Protein AF-0000000087520415 (afdb_homodimer)

Secondary structure (DSSP, 8-state):
----PPP---EEEEEES-HHHHHHIIIIIT-PPBSSPPPSSEEEEEEETTEEEEEEEGGGTHHHHSSB---SSBPSEEEEEE-SSHHHHHHHHHHHHHTTPEEEEEEEE-TTSSEEEEEE-TT--EEEEEE-TT-EE-TTS-EEE-/----PPP---EEEEEES-HHHHHHIIIIIT-PPBSSPPPSSEEEEEEETTEEEEEEEGGGTHHHHSSB---SSBPSEEEEEE-SSHHHHHHHHHHHHHTTPEEEEEEEE-TTSSEEEEEE-TT--EEEEEE-TT-EE-TTS-EEE-

InterPro domains:
  IPR004360 Glyoxalase/fosfomycin resistance/dioxygenase domain [PF00903] (9-129)
  IPR029068 Glyoxalase/Bleomycin resistance protein/Dihydroxybiphenyl dioxygenase [G3DSA:3.10.180.10] (7-146)
  IPR029068 Glyoxalase/Bleomycin resistance protein/Dihydroxybiphenyl dioxygenase [SSF54593] (9-138)
  IPR037523 Vicinal oxygen chelate (VOC), core domain [PS51819] (8-132)

Foldseek 3Di:
DPPPDDDDAQEDEDADQALVLQVCLVCVQQNWAWPDDDDRAKTWTDDDDSHIYMYGHNVCCCVPPNDDDDDPDDDPDEAEDEDAALVVQQVSVVSSVVSPWAFDAHWDADPQGWIKGWTAHPRGHIYMYTYDPQFDADPVRDTDTD/DPPPDDDDAQEDEDADQALVLQVCLVCVQQNWAWPDDDDRAKTWTDDDDSHIYMYGHNVCCCVPPNDDDDDPDDPPDEAEDEDAALVVQQVSVVSSVVSPWAFDAHWDADPQGWIKGWTAHPRGHIYMYTYDPFFDADPVRDTDTD

Radius of gyration: 17.73 Å; Cα contacts (8 Å, |Δi|>4): 721; chains: 2; bounding box: 43×49×43 Å

Sequence (292 aa):
MSKPAPPTISAITLGVRDVGVSLKFYTEGLGFELVQPAHEQIAFVRAGHGLMLALWDVAQMPSEYGQVGHSQLAPPVSLGHNVGSDREVEAHYRRALKAGASPVNAPAKQPWGGMSACVADPDGFRWDFVHNPTFVVEADGRISAVMSKPAPPTISAITLGVRDVGVSLKFYTEGLGFELVQPAHEQIAFVRAGHGLMLALWDVAQMPSEYGQVGHSQLAPPVSLGHNVGSDREVEAHYRRALKAGASPVNAPAKQPWGGMSACVADPDGFRWDFVHNPTFVVEADGRISAV

Nearest PDB structures (foldseek):
  3bqx-assembly1_A-2  TM=8.971E-01  e=6.056E-15  Fulvimarina pelagi HTCC2506
  4mym-assembly1_A-2  TM=8.305E-01  e=1.468E-11  Nocardioides sp. JS614
  1kll-assembly1_A-2  TM=8.342E-01  e=1.373E-10  Streptomyces lavendulae
  2a4x-assembly1_B  TM=8.226E-01  e=2.014E-10  Streptomyces caespitosus
  2rbb-assembly1_B  TM=8.223E-01  e=4.925E-10  Paraburkholderia phytofirmans PsJN

Organism: NCBI:txid162496

Structure (mmCIF, N/CA/C/O backbone):
data_AF-0000000087520415-model_v1
#
loop_
_entity.id
_entity.type
_entity.pdbx_description
1 polymer 'Glyoxalase-like domain protein'
#
loop_
_atom_site.group_PDB
_atom_site.id
_atom_site.type_symbol
_atom_site.label_atom_id
_atom_site.label_alt_id
_atom_site.label_comp_id
_atom_site.label_asym_id
_atom_site.label_entity_id
_atom_site.label_seq_id
_atom_site.pdbx_PDB_ins_code
_atom_site.Cartn_x
_atom_site.Cartn_y
_atom_site.Cartn_z
_atom_site.occupancy
_atom_site.B_iso_or_equiv
_atom_site.auth_seq_id
_atom_site.auth_comp_id
_atom_site.auth_asym_id
_atom_site.auth_atom_id
_atom_site.pdbx_PDB_model_num
ATOM 1 N N . MET A 1 1 ? 15.109 14.672 23.031 1 41.56 1 MET A N 1
ATOM 2 C CA . MET A 1 1 ? 13.664 14.5 22.906 1 41.56 1 MET A CA 1
ATOM 3 C C . MET A 1 1 ? 13.336 13.242 22.109 1 41.56 1 MET A C 1
ATOM 5 O O . MET A 1 1 ? 14.039 12.906 21.156 1 41.56 1 MET A O 1
ATOM 9 N N . SER A 1 2 ? 12.672 12.328 22.672 1 48.34 2 SER A N 1
ATOM 10 C CA . SER A 1 2 ? 12.453 11.016 22.078 1 48.34 2 SER A CA 1
ATOM 11 C C . SER A 1 2 ? 11.914 11.125 20.656 1 48.34 2 SER A C 1
ATOM 13 O O . SER A 1 2 ? 11.008 11.914 20.391 1 48.34 2 SER A O 1
ATOM 15 N N . LYS A 1 3 ? 12.742 10.836 19.688 1 59.47 3 LYS A N 1
ATOM 16 C CA . LYS A 1 3 ? 12.305 10.906 18.297 1 59.47 3 LYS A CA 1
ATOM 17 C C . LYS A 1 3 ? 10.898 10.32 18.141 1 59.47 3 LYS A C 1
ATOM 19 O O . LYS A 1 3 ? 10.625 9.219 18.609 1 59.47 3 LYS A O 1
ATOM 24 N N . PRO A 1 4 ? 9.984 11.211 17.703 1 71 4 PRO A N 1
ATOM 25 C CA . PRO A 1 4 ? 8.656 10.633 17.5 1 71 4 PRO A CA 1
ATOM 26 C C . PRO A 1 4 ? 8.703 9.297 16.75 1 71 4 PRO A C 1
ATOM 28 O O . PRO A 1 4 ? 9.625 9.055 15.977 1 71 4 PRO A O 1
ATOM 31 N N . ALA A 1 5 ? 7.863 8.344 17.172 1 77.5 5 ALA A N 1
ATOM 32 C CA . ALA A 1 5 ? 7.785 7.027 16.531 1 77.5 5 ALA A CA 1
ATOM 33 C C . ALA A 1 5 ? 7.547 7.164 15.031 1 77.5 5 ALA A C 1
ATOM 35 O O . ALA A 1 5 ? 6.848 8.078 14.586 1 77.5 5 ALA A O 1
ATOM 36 N N . PRO A 1 6 ? 8.227 6.336 14.258 1 83.12 6 PRO A N 1
ATOM 37 C CA . PRO A 1 6 ? 7.992 6.375 12.812 1 83.12 6 PRO A CA 1
ATOM 38 C C . PRO A 1 6 ? 6.535 6.102 12.438 1 83.12 6 PRO A C 1
ATOM 40 O O . PRO A 1 6 ? 5.836 5.383 13.156 1 83.12 6 PRO A O 1
ATOM 43 N N . PRO A 1 7 ? 6.102 6.746 11.352 1 90.81 7 PRO A N 1
ATOM 44 C CA . PRO A 1 7 ? 4.742 6.441 10.898 1 90.81 7 PRO A CA 1
ATOM 45 C C . PRO A 1 7 ? 4.586 4.992 10.438 1 90.81 7 PRO A C 1
ATOM 47 O O . PRO A 1 7 ? 5.574 4.348 10.078 1 90.81 7 PRO A O 1
ATOM 50 N N . THR A 1 8 ? 3.453 4.477 10.609 1 95.06 8 THR A N 1
ATOM 51 C CA . THR A 1 8 ? 3.078 3.193 10.023 1 95.06 8 THR A CA 1
ATOM 52 C C . THR A 1 8 ? 1.985 3.379 8.977 1 95.06 8 THR A C 1
ATOM 54 O O . THR A 1 8 ? 1.276 4.387 8.977 1 95.06 8 THR A O 1
ATOM 57 N N . ILE A 1 9 ? 1.922 2.465 8.102 1 97.75 9 ILE A N 1
ATOM 58 C CA . ILE A 1 9 ? 0.827 2.453 7.137 1 97.75 9 ILE A CA 1
ATOM 59 C C . ILE A 1 9 ? -0.324 1.605 7.672 1 97.75 9 ILE A C 1
ATOM 61 O O . ILE A 1 9 ? -0.146 0.421 7.965 1 97.75 9 ILE A O 1
ATOM 65 N N . SER A 1 10 ? -1.42 2.215 7.824 1 97.81 10 SER A N 1
ATOM 66 C CA . SER A 1 10 ? -2.58 1.513 8.367 1 97.81 10 SER A CA 1
ATOM 67 C C . SER A 1 10 ? -3.645 1.298 7.297 1 97.81 10 SER A C 1
ATOM 69 O O . SER A 1 10 ? -4.598 0.545 7.504 1 97.81 10 SER A O 1
ATOM 71 N N . ALA A 1 11 ? -3.488 1.972 6.156 1 97.81 11 ALA A N 1
ATOM 72 C CA . ALA A 1 11 ? -4.441 1.822 5.059 1 97.81 11 ALA A CA 1
ATOM 73 C C . ALA A 1 11 ? -3.756 2.004 3.709 1 97.81 11 ALA A C 1
ATOM 75 O O . ALA A 1 11 ? -2.879 2.857 3.561 1 97.81 11 ALA A O 1
ATOM 76 N N . ILE A 1 12 ? -4.137 1.205 2.787 1 98.5 12 ILE A N 1
ATOM 77 C CA . ILE A 1 12 ? -3.846 1.389 1.369 1 98.5 12 ILE A CA 1
ATOM 78 C C . ILE A 1 12 ? -5.148 1.59 0.596 1 98.5 12 ILE A C 1
ATOM 80 O O . ILE A 1 12 ? -6.066 0.772 0.691 1 98.5 12 ILE A O 1
ATOM 84 N N . THR A 1 13 ? -5.219 2.645 -0.082 1 98.38 13 THR A N 1
ATOM 85 C CA . THR A 1 13 ? -6.406 2.896 -0.892 1 98.38 13 THR A CA 1
ATOM 86 C C . THR A 1 13 ? -6.086 2.748 -2.377 1 98.38 13 THR A C 1
ATOM 88 O O . THR A 1 13 ? -5.152 3.373 -2.883 1 98.38 13 THR A O 1
ATOM 91 N N . LEU A 1 14 ? -6.816 1.948 -3.025 1 98.5 14 LEU A N 1
ATOM 92 C CA . LEU A 1 14 ? -6.77 1.79 -4.477 1 98.5 14 LEU A CA 1
ATOM 93 C C . LEU A 1 14 ? -7.98 2.443 -5.133 1 98.5 14 LEU A C 1
ATOM 95 O O . LEU A 1 14 ? -9.125 2.162 -4.762 1 98.5 14 LEU A O 1
ATOM 99 N N . GLY A 1 15 ? -7.684 3.326 -6.031 1 98.31 15 GLY A N 1
ATOM 100 C CA . GLY A 1 15 ? -8.766 3.812 -6.871 1 98.31 15 GLY A CA 1
ATOM 101 C C . GLY A 1 15 ? -9.211 2.807 -7.914 1 98.31 15 GLY A C 1
ATOM 102 O O . GLY A 1 15 ? -8.469 2.504 -8.852 1 98.31 15 GLY A O 1
ATOM 103 N N . VAL A 1 16 ? -10.406 2.354 -7.797 1 98.31 16 VAL A N 1
ATOM 104 C CA . VAL A 1 16 ? -10.891 1.309 -8.695 1 98.31 16 VAL A CA 1
ATOM 105 C C . VAL A 1 16 ? -12.047 1.846 -9.539 1 98.31 16 VAL A C 1
ATOM 107 O O . VAL A 1 16 ? -12.789 2.723 -9.094 1 98.31 16 VAL A O 1
ATOM 110 N N . ARG A 1 17 ? -12.203 1.332 -10.727 1 97.75 17 ARG A N 1
ATOM 111 C CA . ARG A 1 17 ? -13.211 1.828 -11.664 1 97.75 17 ARG A CA 1
ATOM 112 C C . ARG A 1 17 ? -14.602 1.326 -11.297 1 97.75 17 ARG A C 1
ATOM 114 O O . ARG A 1 17 ? -15.602 1.992 -11.57 1 97.75 17 ARG A O 1
ATOM 121 N N . ASP A 1 18 ? -14.719 0.1 -10.789 1 97.75 18 ASP A N 1
ATOM 122 C CA . ASP A 1 18 ? -15.953 -0.526 -10.328 1 97.75 18 ASP A CA 1
ATOM 123 C C . ASP A 1 18 ? -15.75 -1.247 -9 1 97.75 18 ASP A C 1
ATOM 125 O O . ASP A 1 18 ? -15.141 -2.32 -8.953 1 97.75 18 ASP A O 1
ATOM 129 N N . VAL A 1 19 ? -16.344 -0.699 -7.922 1 97.88 19 VAL A N 1
ATOM 130 C CA . VAL A 1 19 ? -16.125 -1.203 -6.57 1 97.88 19 VAL A CA 1
ATOM 131 C C . VAL A 1 19 ? -16.656 -2.625 -6.453 1 97.88 19 VAL A C 1
ATOM 133 O O . VAL A 1 19 ? -16.047 -3.48 -5.812 1 97.88 19 VAL A O 1
ATOM 136 N N . GLY A 1 20 ? -17.781 -2.863 -7.051 1 97 20 GLY A N 1
ATOM 137 C CA . GLY A 1 20 ? -18.359 -4.195 -7.012 1 97 20 GLY A CA 1
ATOM 138 C C . GLY A 1 20 ? -17.469 -5.254 -7.633 1 97 20 GLY A C 1
ATOM 139 O O . GLY A 1 20 ? -17.297 -6.336 -7.066 1 97 20 GLY A O 1
ATOM 140 N N . VAL A 1 21 ? -16.891 -4.988 -8.805 1 97.38 21 VAL A N 1
ATOM 141 C CA . VAL A 1 21 ? -15.992 -5.902 -9.5 1 97.38 21 VAL A CA 1
ATOM 142 C C . VAL A 1 21 ? -14.758 -6.172 -8.648 1 97.38 21 VAL A C 1
ATOM 144 O O . VAL A 1 21 ? -14.352 -7.324 -8.469 1 97.38 21 VAL A O 1
ATOM 147 N N . SER A 1 22 ? -14.195 -5.105 -8.117 1 97.75 22 SER A N 1
ATOM 148 C CA . SER A 1 22 ? -13.016 -5.25 -7.277 1 97.75 22 SER A CA 1
ATOM 149 C C . SER A 1 22 ? -13.328 -6.027 -6.004 1 97.75 22 SER A C 1
ATOM 151 O O . SER A 1 22 ? -12.547 -6.891 -5.594 1 97.75 22 SER A O 1
ATOM 153 N N . LEU A 1 23 ? -14.414 -5.672 -5.426 1 96.62 23 LEU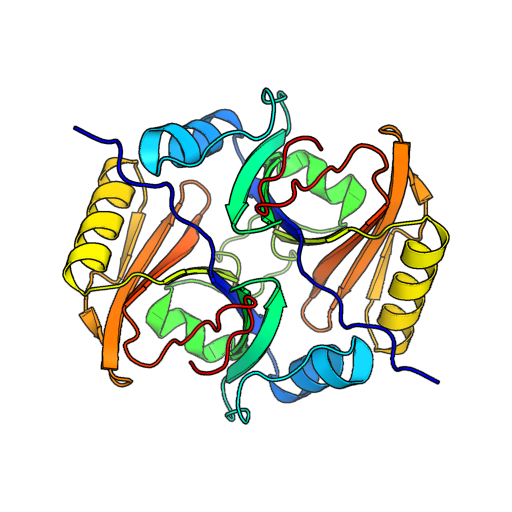 A N 1
ATOM 154 C CA . LEU A 1 23 ? -14.812 -6.348 -4.195 1 96.62 23 LEU A CA 1
ATOM 155 C C . LEU A 1 23 ? -14.93 -7.852 -4.418 1 96.62 23 LEU A C 1
ATOM 157 O O . LEU A 1 23 ? -14.438 -8.648 -3.611 1 96.62 23 LEU A O 1
ATOM 161 N N . LYS A 1 24 ? -15.57 -8.258 -5.445 1 96.62 24 LYS A N 1
ATOM 162 C CA . LYS A 1 24 ? -15.719 -9.672 -5.777 1 96.62 24 LYS A CA 1
ATOM 163 C C . LYS A 1 24 ? -14.359 -10.336 -5.977 1 96.62 24 LYS A C 1
ATOM 165 O O . LYS A 1 24 ? -14.117 -11.438 -5.48 1 96.62 24 LYS A O 1
ATOM 170 N N . PHE A 1 25 ? -13.469 -9.68 -6.676 1 97.75 25 PHE A N 1
ATOM 171 C CA . PHE A 1 25 ? -12.125 -10.188 -6.918 1 97.75 25 PHE A CA 1
ATOM 172 C C . PHE A 1 25 ? -11.391 -10.43 -5.605 1 97.75 25 PHE A C 1
ATOM 174 O O . PHE A 1 25 ? -10.836 -11.508 -5.391 1 97.75 25 PHE A O 1
ATOM 181 N N . TYR A 1 26 ? -11.391 -9.445 -4.727 1 97.12 26 TYR A N 1
ATOM 182 C CA . TYR A 1 26 ? -10.594 -9.492 -3.506 1 97.12 26 TYR A CA 1
ATOM 183 C C . TYR A 1 26 ? -11.227 -10.414 -2.475 1 97.12 26 TYR A C 1
ATOM 185 O O . TYR A 1 26 ? -10.531 -11.141 -1.765 1 97.12 26 TYR A O 1
ATOM 193 N N . THR A 1 27 ? -12.562 -10.469 -2.381 1 95.12 27 THR A N 1
ATOM 194 C CA . THR A 1 27 ? -13.203 -11.25 -1.328 1 95.12 27 THR A CA 1
ATOM 195 C C . THR A 1 27 ? -13.469 -12.68 -1.801 1 95.12 27 THR A C 1
ATOM 197 O O . THR A 1 27 ? -12.906 -13.633 -1.262 1 95.12 27 THR A O 1
ATOM 200 N N . GLU A 1 28 ? -14.195 -12.844 -2.871 1 93.75 28 GLU A N 1
ATOM 201 C CA . GLU A 1 28 ? -14.5 -14.18 -3.381 1 93.75 28 GLU A CA 1
ATOM 202 C C . GLU A 1 28 ? -13.289 -14.797 -4.07 1 93.75 28 GLU A C 1
ATOM 204 O O . GLU A 1 28 ? -13.023 -15.992 -3.916 1 93.75 28 GLU A O 1
ATOM 209 N N . GLY A 1 29 ? -12.555 -14.023 -4.789 1 93.88 29 GLY A N 1
ATOM 210 C CA . GLY A 1 29 ? -11.422 -14.516 -5.562 1 93.88 29 GLY A CA 1
ATOM 211 C C . GLY A 1 29 ? -10.211 -14.828 -4.707 1 93.88 29 GLY A C 1
ATOM 212 O O . GLY A 1 29 ? -9.695 -15.945 -4.734 1 93.88 29 GLY A O 1
ATOM 213 N N . LEU A 1 30 ? -9.805 -13.82 -3.932 1 94 30 LEU A N 1
ATOM 214 C CA . LEU A 1 30 ? -8.547 -13.961 -3.211 1 94 30 LEU A CA 1
ATOM 215 C C . LEU A 1 30 ? -8.797 -14.305 -1.745 1 94 30 LEU A C 1
ATOM 217 O O . LEU A 1 30 ? -7.875 -14.727 -1.039 1 94 30 LEU A O 1
ATOM 221 N N . GLY A 1 31 ? -9.969 -14.086 -1.23 1 93.19 31 GLY A N 1
ATOM 222 C CA . GLY A 1 31 ? -10.328 -14.555 0.098 1 93.19 31 GLY A CA 1
ATOM 223 C C . GLY A 1 31 ? -10.156 -13.492 1.172 1 93.19 31 GLY A C 1
ATOM 224 O O . GLY A 1 31 ? -10.148 -13.812 2.363 1 93.19 31 GLY A O 1
ATOM 225 N N . PHE A 1 32 ? -10 -12.25 0.775 1 94.12 32 PHE A N 1
ATOM 226 C CA . PHE A 1 32 ? -9.93 -11.172 1.761 1 94.12 32 PHE A CA 1
ATOM 227 C C . PHE A 1 32 ? -11.25 -11.039 2.51 1 94.12 32 PHE A C 1
ATOM 229 O O . PHE A 1 32 ? -12.312 -11.359 1.972 1 94.12 32 PHE A O 1
ATOM 236 N N . GLU A 1 33 ? -11.141 -10.57 3.736 1 93.12 33 GLU A N 1
ATOM 237 C CA . GLU A 1 33 ? -12.328 -10.391 4.574 1 93.12 33 GLU A CA 1
ATOM 238 C C . GLU A 1 33 ? -12.727 -8.922 4.648 1 93.12 33 GLU A C 1
ATOM 240 O O . GLU A 1 33 ? -11.875 -8.047 4.816 1 93.12 33 GLU A O 1
ATOM 245 N N . LEU A 1 34 ? -13.984 -8.695 4.602 1 93.5 34 LEU A N 1
ATOM 246 C CA . LEU A 1 34 ? -14.5 -7.336 4.746 1 93.5 34 LEU A CA 1
ATOM 247 C C . LEU A 1 34 ? -14.352 -6.852 6.184 1 93.5 34 LEU A C 1
ATOM 249 O O . LEU A 1 34 ? -14.57 -7.617 7.129 1 93.5 34 LEU A O 1
ATOM 253 N N . VAL A 1 35 ? -14.055 -5.586 6.312 1 91.69 35 VAL A N 1
ATOM 254 C CA . VAL A 1 35 ? -14.023 -4.965 7.633 1 91.69 35 VAL A CA 1
ATOM 255 C C . VAL A 1 35 ? -15.445 -4.621 8.078 1 91.69 35 VAL A C 1
ATOM 257 O O . VAL A 1 35 ? -15.805 -4.824 9.234 1 91.69 35 VAL A O 1
ATOM 260 N N . GLN A 1 36 ? -16.219 -4.043 7.277 1 87.38 36 GLN A N 1
ATOM 261 C CA . GLN A 1 36 ? -17.625 -3.643 7.438 1 87.38 36 GLN A CA 1
ATOM 262 C C . GLN A 1 36 ? -18.391 -3.771 6.125 1 87.38 36 GLN A C 1
ATOM 264 O O . GLN A 1 36 ? -17.781 -3.967 5.066 1 87.38 36 GLN A O 1
ATOM 269 N N . PRO A 1 37 ? -19.688 -3.717 6.32 1 83.94 37 PRO A N 1
ATOM 270 C CA . PRO A 1 37 ? -20.453 -3.775 5.066 1 83.94 37 PRO A CA 1
ATOM 271 C C . PRO A 1 37 ? -20.047 -2.68 4.082 1 83.94 37 PRO A C 1
ATOM 273 O O . PRO A 1 37 ? -19.812 -1.539 4.484 1 83.94 37 PRO A O 1
ATOM 276 N N . ALA A 1 38 ? -19.969 -3.186 2.844 1 81.44 38 ALA A N 1
ATOM 277 C CA . ALA A 1 38 ? -19.5 -2.27 1.807 1 81.44 38 ALA A CA 1
ATOM 278 C C . ALA A 1 38 ? -20.547 -1.213 1.494 1 81.44 38 ALA A C 1
ATOM 280 O O . ALA A 1 38 ? -21.75 -1.499 1.52 1 81.44 38 ALA A O 1
ATOM 281 N N . HIS A 1 39 ? -19.938 -0.061 1.259 1 84.75 39 HIS A N 1
ATOM 282 C CA . HIS A 1 39 ? -20.734 1.005 0.67 1 84.75 39 HIS A CA 1
ATOM 283 C C . HIS A 1 39 ? -20.641 0.996 -0.851 1 84.75 39 HIS A C 1
ATOM 285 O O . HIS A 1 39 ? -19.828 0.251 -1.419 1 84.75 39 HIS A O 1
ATOM 291 N N . GLU A 1 40 ? -21.484 1.768 -1.462 1 87.69 40 GLU A N 1
ATOM 292 C CA . GLU A 1 40 ? -21.5 1.803 -2.922 1 87.69 40 GLU A CA 1
ATOM 293 C C . GLU A 1 40 ? -20.203 2.352 -3.482 1 87.69 40 GLU A C 1
ATOM 295 O O . GLU A 1 40 ? -19.719 1.893 -4.523 1 87.69 40 GLU A O 1
ATOM 300 N N . GLN A 1 41 ? -19.594 3.236 -2.816 1 94.31 41 GLN A N 1
ATOM 301 C CA . GLN A 1 41 ? -18.469 3.949 -3.404 1 94.31 41 GLN A CA 1
ATOM 302 C C . GLN A 1 41 ? -17.141 3.488 -2.795 1 94.31 41 GLN A C 1
ATOM 304 O O . GLN A 1 41 ? -16.062 3.857 -3.275 1 94.31 41 GLN A O 1
ATOM 309 N N . ILE A 1 42 ? -17.219 2.686 -1.739 1 95.25 42 ILE A N 1
ATOM 310 C CA . ILE A 1 42 ? -15.969 2.283 -1.104 1 95.25 42 ILE A CA 1
ATOM 311 C C . ILE A 1 42 ? -16.188 1.008 -0.294 1 95.25 42 ILE A C 1
ATOM 313 O O . ILE A 1 42 ? -17.25 0.816 0.299 1 95.25 42 ILE A O 1
ATOM 317 N N . ALA A 1 43 ? -15.211 0.142 -0.286 1 96.44 43 ALA A N 1
ATOM 318 C CA . ALA A 1 43 ? -15.172 -1.074 0.522 1 96.44 43 ALA A CA 1
ATOM 319 C C . ALA A 1 43 ? -13.812 -1.251 1.184 1 96.44 43 ALA A C 1
ATOM 321 O O . ALA A 1 43 ? -12.781 -0.905 0.599 1 96.44 43 ALA A O 1
ATOM 322 N N . PHE A 1 44 ? -13.836 -1.767 2.373 1 96.12 44 PHE A N 1
ATOM 323 C CA . PHE A 1 44 ? -12.617 -2.02 3.133 1 96.12 44 PHE A CA 1
ATOM 324 C C . PHE A 1 44 ? -12.445 -3.51 3.402 1 96.12 44 PHE A C 1
ATOM 326 O O . PHE A 1 44 ? -13.367 -4.164 3.896 1 96.12 44 PHE A O 1
ATOM 333 N N . VAL A 1 45 ? -11.242 -3.965 3.113 1 96 45 VAL A N 1
ATOM 334 C CA . VAL A 1 4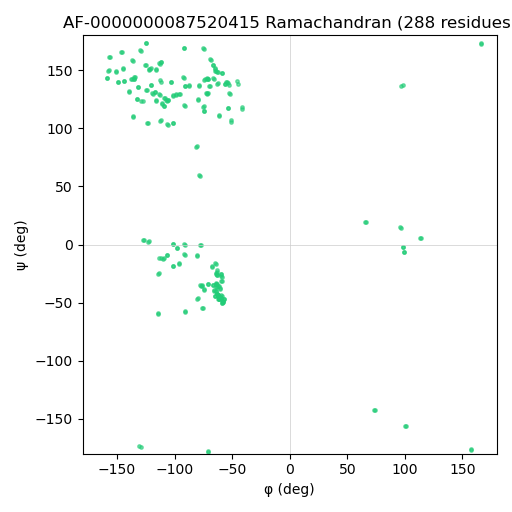5 ? -10.922 -5.348 3.457 1 96 45 VAL A CA 1
ATOM 335 C C . VAL A 1 45 ? -9.703 -5.387 4.375 1 96 45 VAL A C 1
ATOM 337 O O . VAL A 1 45 ? -8.852 -4.496 4.324 1 96 45 VAL A O 1
ATOM 340 N N . ARG A 1 46 ? -9.594 -6.363 5.234 1 95.44 46 ARG A N 1
ATOM 341 C CA . ARG A 1 46 ? -8.422 -6.582 6.082 1 95.44 46 ARG A CA 1
ATOM 342 C C . ARG A 1 46 ? -7.238 -7.082 5.266 1 95.44 46 ARG A C 1
ATOM 344 O O . ARG A 1 46 ? -7.375 -8.008 4.465 1 95.44 46 ARG A O 1
ATOM 351 N N . ALA A 1 47 ? -6.121 -6.422 5.445 1 96.38 47 ALA A N 1
ATOM 352 C CA . ALA A 1 47 ? -4.996 -6.727 4.562 1 96.38 47 ALA A CA 1
ATOM 353 C C . ALA A 1 47 ? -3.748 -7.074 5.367 1 96.38 47 ALA A C 1
ATOM 355 O O . ALA A 1 47 ? -2.66 -7.223 4.805 1 96.38 47 ALA A O 1
ATOM 356 N N . GLY A 1 48 ? -3.777 -7.145 6.645 1 94.56 48 GLY A N 1
ATOM 357 C CA . GLY A 1 48 ? -2.686 -7.457 7.555 1 94.56 48 GLY A CA 1
ATOM 358 C C . GLY A 1 48 ? -2.918 -6.945 8.961 1 94.56 48 GLY A C 1
ATOM 359 O O . GLY A 1 48 ? -4.004 -6.453 9.281 1 94.56 48 GLY A O 1
ATOM 360 N N . HIS A 1 49 ? -1.899 -7.125 9.852 1 94.19 49 HIS A N 1
ATOM 361 C CA . HIS A 1 49 ? -1.993 -6.629 11.219 1 94.19 49 HIS A CA 1
ATOM 362 C C . HIS A 1 49 ? -2.145 -5.109 11.242 1 94.19 49 HIS A C 1
ATOM 364 O O . HIS A 1 49 ? -1.205 -4.383 10.914 1 94.19 49 HIS A O 1
ATOM 370 N N . GLY A 1 50 ? -3.338 -4.594 11.648 1 95.06 50 GLY A N 1
ATOM 371 C CA . GLY A 1 50 ? -3.594 -3.162 11.703 1 95.06 50 GLY A CA 1
ATOM 372 C C . GLY A 1 50 ? -3.586 -2.502 10.336 1 95.06 50 GLY A C 1
ATOM 373 O O . GLY A 1 50 ? -3.334 -1.3 10.227 1 95.06 50 GLY A O 1
ATOM 374 N N . LEU A 1 51 ? -3.754 -3.256 9.305 1 96.94 51 LEU A N 1
ATOM 375 C CA . LEU A 1 51 ? -3.684 -2.768 7.93 1 96.94 51 LEU A CA 1
ATOM 376 C C . LEU A 1 51 ? -4.957 -3.109 7.164 1 96.94 51 LEU A C 1
ATOM 378 O O . LEU A 1 51 ? -5.414 -4.254 7.191 1 96.94 51 LEU A O 1
ATOM 382 N N . MET A 1 52 ? -5.484 -2.098 6.457 1 96.75 52 MET A N 1
ATOM 383 C CA . MET A 1 52 ? -6.637 -2.344 5.594 1 96.75 52 MET A CA 1
ATOM 384 C C . MET A 1 52 ? -6.355 -1.882 4.168 1 96.75 52 MET A C 1
ATOM 386 O O . MET A 1 52 ? -5.48 -1.044 3.943 1 96.75 52 MET A O 1
ATOM 390 N N . LEU A 1 53 ? -7.035 -2.498 3.287 1 97.62 53 LEU A N 1
ATOM 391 C CA . LEU A 1 53 ? -7.094 -2.115 1.881 1 97.62 53 LEU A CA 1
ATOM 392 C C . LEU A 1 53 ? -8.461 -1.534 1.533 1 97.62 53 LEU A C 1
ATOM 394 O O . LEU A 1 53 ? -9.492 -2.184 1.742 1 97.62 53 LEU A O 1
ATOM 398 N N . ALA A 1 54 ? -8.438 -0.359 1.126 1 97.62 54 ALA A N 1
ATOM 399 C CA . ALA A 1 54 ? -9.664 0.298 0.689 1 97.62 54 ALA A CA 1
ATOM 400 C C . ALA A 1 54 ? -9.797 0.266 -0.831 1 97.62 54 ALA A C 1
ATOM 402 O O . ALA A 1 54 ? -8.836 0.559 -1.548 1 97.62 54 ALA A O 1
ATOM 403 N N . LEU A 1 55 ? -10.883 -0.157 -1.284 1 98.12 55 LEU A N 1
ATOM 404 C CA . LEU A 1 55 ? -11.281 -0.101 -2.686 1 98.12 55 LEU A CA 1
ATOM 405 C C . LEU A 1 55 ? -12.258 1.045 -2.926 1 98.12 55 LEU A C 1
ATOM 407 O O . LEU A 1 55 ? -13.438 0.949 -2.566 1 98.12 55 LEU A O 1
ATOM 411 N N . TRP A 1 56 ? -11.789 2.096 -3.52 1 97.94 56 TRP A N 1
ATOM 412 C CA . TRP A 1 56 ? -12.547 3.34 -3.598 1 97.94 56 TRP A CA 1
ATOM 413 C C . TRP A 1 56 ? -12.797 3.736 -5.047 1 97.94 56 TRP A C 1
ATOM 415 O O . TRP A 1 56 ? -11.883 3.707 -5.875 1 97.94 56 TRP A O 1
ATOM 425 N N . ASP A 1 57 ? -14.023 4.168 -5.301 1 98.06 57 ASP A N 1
ATOM 426 C CA . ASP A 1 57 ? -14.367 4.652 -6.633 1 98.06 57 ASP A CA 1
ATOM 427 C C . ASP A 1 57 ? -13.398 5.746 -7.082 1 98.06 57 ASP A C 1
ATOM 429 O O . ASP A 1 57 ? -13.375 6.836 -6.508 1 98.06 57 ASP A O 1
ATOM 433 N N . VAL A 1 58 ? -12.695 5.449 -8.148 1 97.94 58 VAL A N 1
ATOM 434 C CA . VAL A 1 58 ? -11.625 6.332 -8.609 1 97.94 58 VAL A CA 1
ATOM 435 C C . VAL A 1 58 ? -12.211 7.68 -9.023 1 97.94 58 VAL A C 1
ATOM 437 O O . VAL A 1 58 ? -11.531 8.711 -8.938 1 97.94 58 VAL A O 1
ATOM 440 N N . ALA A 1 59 ? -13.453 7.746 -9.398 1 97.12 59 ALA A N 1
ATOM 441 C CA . ALA A 1 59 ? -14.094 8.984 -9.82 1 97.12 59 ALA A CA 1
ATOM 442 C C . ALA A 1 59 ? -14.234 9.961 -8.648 1 97.12 59 ALA A C 1
ATOM 444 O O . ALA A 1 59 ? -14.391 11.164 -8.852 1 97.12 59 ALA A O 1
ATOM 445 N N . GLN A 1 60 ? -14.148 9.469 -7.418 1 96.25 60 GLN A N 1
ATOM 446 C CA . GLN A 1 60 ? -14.336 10.297 -6.227 1 96.25 60 GLN A CA 1
ATOM 447 C C . GLN A 1 60 ? -13 10.766 -5.664 1 96.25 60 GLN A C 1
ATOM 449 O O . GLN A 1 60 ? -12.945 11.703 -4.871 1 96.25 60 GLN A O 1
ATOM 454 N N . MET A 1 61 ? -11.93 10.203 -6.02 1 95.94 61 MET A N 1
ATOM 455 C CA . MET A 1 61 ? -10.625 10.359 -5.379 1 95.94 61 MET A CA 1
ATOM 456 C C . MET A 1 61 ? -10.094 11.781 -5.551 1 95.94 61 MET A C 1
ATOM 458 O O . MET A 1 61 ? -9.492 12.336 -4.633 1 95.94 61 MET A O 1
ATOM 462 N N . PRO A 1 62 ? -10.391 12.406 -6.723 1 94.38 62 PRO A N 1
ATOM 463 C CA . PRO A 1 62 ? -9.805 13.734 -6.91 1 94.38 62 PRO A CA 1
ATOM 464 C C . PRO A 1 62 ? -10.297 14.75 -5.883 1 94.38 62 PRO A C 1
ATOM 466 O O . PRO A 1 62 ? -9.602 15.727 -5.598 1 94.38 62 PRO A O 1
ATOM 469 N N . SER A 1 63 ? -11.414 14.531 -5.285 1 91.62 63 SER A N 1
ATOM 470 C CA . SER A 1 63 ? -11.922 15.43 -4.254 1 91.62 63 SER A CA 1
ATOM 471 C C . SER A 1 63 ? -10.992 15.461 -3.043 1 91.62 63 SER A C 1
ATOM 473 O O . SER A 1 63 ? -10.898 16.484 -2.354 1 91.62 63 SER A O 1
ATOM 475 N N . GLU A 1 64 ? -10.25 14.398 -2.836 1 92.75 64 GLU A N 1
ATOM 476 C CA . GLU A 1 64 ? -9.414 14.281 -1.644 1 92.75 64 GLU A CA 1
ATOM 477 C C . GLU A 1 64 ? -7.934 14.273 -2.006 1 92.75 64 GLU A C 1
ATOM 479 O O . GLU A 1 64 ? -7.09 14.672 -1.2 1 92.75 64 GLU A O 1
ATOM 484 N N . TYR A 1 65 ? -7.641 13.859 -3.223 1 95.81 65 TYR A N 1
ATOM 485 C CA . TYR A 1 65 ? -6.242 13.547 -3.504 1 95.81 65 TYR A CA 1
ATOM 486 C C . TYR A 1 65 ? -5.719 14.375 -4.668 1 95.81 65 TYR A C 1
ATOM 488 O O . TYR A 1 65 ? -4.551 14.266 -5.043 1 95.81 65 TYR A O 1
ATOM 496 N N . GLY A 1 66 ? -6.547 15.266 -5.191 1 94.56 66 GLY A N 1
ATOM 497 C CA . GLY A 1 66 ? -6.145 16.031 -6.363 1 94.56 66 GLY A CA 1
ATOM 498 C C . GLY A 1 66 ? -6.145 15.211 -7.641 1 94.56 66 GLY A C 1
ATOM 499 O O . GLY A 1 66 ? -7.027 14.367 -7.844 1 94.56 66 GLY A O 1
ATOM 500 N N . GLN A 1 67 ? -5.172 15.461 -8.523 1 93.06 67 GLN A N 1
ATOM 501 C CA . GLN A 1 67 ? -5.16 14.867 -9.859 1 93.0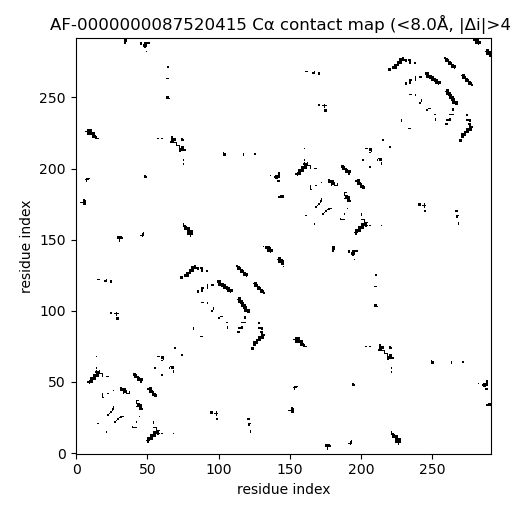6 67 GLN A CA 1
ATOM 502 C C . GLN A 1 67 ? -4.613 13.445 -9.82 1 93.06 67 GLN A C 1
ATOM 504 O O . GLN A 1 67 ? -3.418 13.227 -10.031 1 93.06 67 GLN A O 1
ATOM 509 N N . VAL A 1 68 ? -5.457 12.539 -9.516 1 96.12 68 VAL A N 1
ATOM 510 C CA . VAL A 1 68 ? -5.152 11.109 -9.5 1 96.12 68 VAL A CA 1
ATOM 511 C C . VAL A 1 68 ? -6.07 10.383 -10.477 1 96.12 68 VAL A C 1
ATOM 513 O O . VAL A 1 68 ? -7.164 10.859 -10.789 1 96.12 68 VAL A O 1
ATOM 516 N N . GLY A 1 69 ? -5.527 9.281 -10.977 1 95.75 69 GLY A N 1
ATOM 517 C CA . GLY A 1 69 ? -6.383 8.492 -11.852 1 95.75 69 GLY A CA 1
ATOM 518 C C . GLY A 1 69 ? -5.621 7.453 -12.648 1 95.75 69 GLY A C 1
ATOM 519 O O . GLY A 1 69 ? -4.391 7.387 -12.578 1 95.75 69 GLY A O 1
ATOM 520 N N . HIS A 1 70 ? -6.391 6.641 -13.32 1 94.94 70 HIS A N 1
ATOM 521 C CA . HIS A 1 70 ? -5.812 5.648 -14.219 1 94.94 70 HIS A CA 1
ATOM 522 C C . HIS A 1 70 ? -5.281 6.305 -15.492 1 94.94 70 HIS A C 1
ATOM 524 O O . HIS A 1 70 ? -5.852 7.281 -15.977 1 94.94 70 HIS A O 1
ATOM 530 N N . SER A 1 71 ? -4.195 5.77 -15.922 1 92.56 71 SER A N 1
ATOM 531 C CA . SER A 1 71 ? -3.545 6.242 -17.141 1 92.56 71 SER A CA 1
ATOM 532 C C . SER A 1 71 ? -3.197 5.082 -18.062 1 92.56 71 SER A C 1
ATOM 534 O O . SER A 1 71 ? -3.641 3.953 -17.844 1 92.56 71 SER A O 1
ATOM 536 N N . GLN A 1 72 ? -2.465 5.422 -19.156 1 90.62 72 GLN A N 1
ATOM 537 C CA . GLN A 1 72 ? -2.064 4.391 -20.094 1 90.62 72 GLN A CA 1
ATOM 538 C C . GLN A 1 72 ? -1.145 3.363 -19.438 1 90.62 72 GLN A C 1
ATOM 540 O O . GLN A 1 72 ? -1.244 2.166 -19.719 1 90.62 72 GLN A O 1
ATOM 545 N N . LEU A 1 73 ? -0.352 3.838 -18.609 1 92.81 73 LEU A N 1
ATOM 546 C CA . LEU A 1 73 ? 0.528 2.959 -17.844 1 92.81 73 LEU A CA 1
ATOM 547 C C . LEU A 1 73 ? -0.11 2.57 -16.516 1 92.81 73 LEU A C 1
ATOM 549 O O . LEU A 1 73 ? -0.812 3.377 -15.898 1 92.81 73 LEU A O 1
ATOM 553 N N . ALA A 1 74 ? 0.141 1.346 -16.125 1 94.56 74 ALA A N 1
ATOM 554 C CA . ALA A 1 74 ? -0.257 0.966 -14.773 1 94.56 74 ALA A CA 1
ATOM 555 C C . ALA A 1 74 ? 0.514 1.768 -13.734 1 94.56 74 ALA A C 1
ATOM 557 O O . ALA A 1 74 ? 1.664 2.15 -13.961 1 94.56 74 ALA A O 1
ATOM 558 N N . PRO A 1 75 ? -0.13 1.997 -12.609 1 95.69 75 PRO A N 1
ATOM 559 C CA . PRO A 1 75 ? 0.578 2.695 -11.531 1 95.69 75 PRO A CA 1
ATOM 560 C C . PRO A 1 75 ? 1.879 2.002 -11.133 1 95.69 75 PRO A C 1
ATOM 562 O O . PRO A 1 75 ? 1.943 0.77 -11.109 1 95.69 75 PRO A O 1
ATOM 565 N N . PRO A 1 76 ? 2.885 2.777 -10.883 1 97.25 76 PRO A N 1
ATOM 566 C CA . PRO A 1 76 ? 4.156 2.178 -10.461 1 97.25 76 PRO A CA 1
ATOM 567 C C . PRO A 1 76 ? 4.152 1.754 -9 1 97.25 76 PRO A C 1
ATOM 569 O O . PRO A 1 76 ? 4.973 2.232 -8.211 1 97.25 76 PRO A O 1
ATOM 572 N N . VAL A 1 77 ? 3.252 0.894 -8.656 1 98.12 77 VAL A N 1
ATOM 573 C CA . VAL A 1 77 ? 3.045 0.345 -7.324 1 98.12 77 VAL A CA 1
ATOM 574 C C . VAL A 1 77 ? 2.787 -1.157 -7.414 1 98.12 77 VAL A C 1
ATOM 576 O O . VAL A 1 77 ? 2.143 -1.627 -8.352 1 98.12 77 VAL A O 1
ATOM 579 N N . SER A 1 78 ? 3.295 -1.87 -6.484 1 98.19 78 SER A N 1
ATOM 580 C CA . SER A 1 78 ? 2.949 -3.281 -6.352 1 98.19 78 SER A CA 1
ATOM 581 C C . SER A 1 78 ? 2.658 -3.648 -4.902 1 98.19 78 SER A C 1
ATOM 583 O O . SER A 1 78 ? 3.24 -3.072 -3.98 1 98.19 78 SER A O 1
ATOM 585 N N . LEU A 1 79 ? 1.723 -4.484 -4.73 1 98.31 79 LEU A N 1
ATOM 586 C CA . LEU A 1 79 ? 1.408 -5.086 -3.439 1 98.31 79 LEU A CA 1
ATOM 587 C C . LEU A 1 79 ? 1.973 -6.5 -3.344 1 98.31 79 LEU A C 1
ATOM 589 O O . LEU A 1 79 ? 1.74 -7.324 -4.227 1 98.31 79 LEU A O 1
ATOM 593 N N . GLY A 1 80 ? 2.688 -6.734 -2.287 1 97.88 80 GLY A N 1
ATOM 594 C CA . GLY A 1 80 ? 3.371 -8.008 -2.145 1 97.88 80 GLY A CA 1
ATOM 595 C C . GLY A 1 80 ? 2.809 -8.867 -1.023 1 97.88 80 GLY A C 1
ATOM 596 O O . GLY A 1 80 ? 2.449 -8.352 0.037 1 97.88 80 GLY A O 1
ATOM 597 N N . HIS A 1 81 ? 2.738 -10.109 -1.238 1 97.5 81 HIS A N 1
ATOM 598 C CA . HIS A 1 81 ? 2.377 -11.133 -0.265 1 97.5 81 HIS A CA 1
ATOM 599 C C . HIS A 1 81 ? 3.461 -12.203 -0.163 1 97.5 81 HIS A C 1
ATOM 601 O O . HIS A 1 81 ? 3.59 -13.047 -1.052 1 97.5 81 HIS A O 1
ATOM 607 N N . ASN A 1 82 ? 4.211 -12.148 0.882 1 97.06 82 ASN A N 1
ATOM 608 C CA . ASN A 1 82 ? 5.23 -13.164 1.118 1 97.06 82 ASN A CA 1
ATOM 609 C C . ASN A 1 82 ? 4.621 -14.445 1.686 1 97.06 82 ASN A C 1
ATOM 611 O O . ASN A 1 82 ? 3.758 -14.391 2.562 1 97.06 82 ASN A O 1
ATOM 615 N N . VAL A 1 83 ? 5.086 -15.523 1.157 1 96.44 83 VAL A N 1
ATOM 616 C CA . VAL A 1 83 ? 4.586 -16.828 1.571 1 96.44 83 VAL A CA 1
ATOM 617 C C . VAL A 1 83 ? 5.75 -17.703 2.033 1 96.44 83 VAL A C 1
ATOM 619 O O . VAL A 1 83 ? 6.91 -17.297 1.947 1 96.44 83 VAL A O 1
ATOM 622 N N . GLY A 1 84 ? 5.414 -18.906 2.586 1 95 84 GLY A N 1
ATOM 623 C CA . GLY A 1 84 ? 6.406 -19.719 3.254 1 95 84 GLY A CA 1
ATOM 624 C C . GLY A 1 84 ? 7.074 -20.719 2.328 1 95 84 GLY A C 1
ATOM 625 O O . GLY A 1 84 ? 8.031 -21.406 2.719 1 95 84 GLY A O 1
ATOM 626 N N . SER A 1 85 ? 6.586 -20.891 1.028 1 96.75 85 SER A N 1
ATOM 627 C CA . SER A 1 85 ? 7.145 -21.891 0.127 1 96.75 85 SER A CA 1
ATOM 628 C C . SER A 1 85 ? 6.879 -21.531 -1.331 1 96.75 85 SER A C 1
ATOM 630 O O . SER A 1 85 ? 5.984 -20.75 -1.629 1 96.75 85 SER A O 1
ATOM 632 N N . ASP A 1 86 ? 7.691 -22.172 -2.227 1 97.56 86 ASP A N 1
ATOM 633 C CA . ASP A 1 86 ? 7.496 -22.016 -3.664 1 97.56 86 ASP A CA 1
ATOM 634 C C . ASP A 1 86 ? 6.109 -22.5 -4.086 1 97.56 86 ASP A C 1
ATOM 636 O O . ASP A 1 86 ? 5.461 -21.875 -4.93 1 97.56 86 ASP A O 1
ATOM 640 N N . ARG A 1 87 ? 5.656 -23.578 -3.482 1 97.25 87 ARG A N 1
ATOM 641 C CA . ARG A 1 87 ? 4.348 -24.141 -3.803 1 97.25 87 ARG A CA 1
ATOM 642 C C . ARG A 1 87 ? 3.234 -23.141 -3.506 1 97.25 87 ARG A C 1
ATOM 644 O O . ARG A 1 87 ? 2.248 -23.062 -4.242 1 97.25 87 ARG A O 1
ATOM 651 N N . GLU A 1 88 ? 3.395 -22.391 -2.48 1 97.06 88 GLU A N 1
ATOM 652 C CA . GLU A 1 88 ? 2.381 -21.406 -2.121 1 97.06 88 GLU A CA 1
ATOM 653 C C . GLU A 1 88 ? 2.359 -20.25 -3.119 1 97.06 88 GLU A C 1
ATOM 655 O O . GLU A 1 88 ? 1.308 -19.656 -3.363 1 97.06 88 GLU A O 1
ATOM 660 N N . VAL A 1 89 ? 3.531 -19.875 -3.68 1 97.75 89 VAL A N 1
ATOM 661 C CA . VAL A 1 89 ? 3.564 -18.875 -4.738 1 97.75 89 VAL A CA 1
ATOM 662 C C . VAL A 1 89 ? 2.697 -19.328 -5.91 1 97.75 89 VAL A C 1
ATOM 664 O O . VAL A 1 89 ? 1.833 -18.578 -6.375 1 97.75 89 VAL A O 1
ATOM 667 N N . GLU A 1 90 ? 2.873 -20.516 -6.32 1 98 90 GLU A N 1
ATOM 668 C CA . GLU A 1 90 ? 2.131 -21.078 -7.445 1 98 90 GLU A CA 1
ATOM 669 C C . GLU A 1 90 ? 0.635 -21.141 -7.145 1 98 90 GLU A C 1
ATOM 671 O O . GLU A 1 90 ? -0.189 -20.812 -8 1 98 90 GLU A O 1
ATOM 676 N N . ALA A 1 91 ? 0.35 -21.562 -5.941 1 96.69 91 ALA A N 1
ATOM 677 C CA . ALA A 1 91 ? -1.05 -21.688 -5.543 1 96.69 91 ALA A CA 1
ATOM 678 C C . ALA A 1 91 ? -1.757 -20.344 -5.586 1 96.69 91 ALA A C 1
ATOM 680 O O . ALA A 1 91 ? -2.869 -20.234 -6.105 1 96.69 91 ALA A O 1
ATOM 681 N N . HIS A 1 92 ? -1.116 -19.344 -5.027 1 96.69 92 HIS A N 1
ATOM 682 C CA . HIS A 1 92 ? -1.719 -18.016 -5.023 1 96.69 92 HIS A CA 1
ATOM 683 C C . HIS A 1 92 ? -1.827 -17.453 -6.441 1 96.69 92 HIS A C 1
ATOM 685 O O . HIS A 1 92 ? -2.812 -16.797 -6.777 1 96.69 92 HIS A O 1
ATOM 691 N N . TYR A 1 93 ? -0.838 -17.672 -7.238 1 97.56 93 TYR A N 1
ATOM 692 C CA . TYR A 1 93 ? -0.858 -17.25 -8.633 1 97.56 93 TYR A CA 1
ATOM 693 C C . TYR A 1 93 ? -2.049 -17.859 -9.367 1 97.56 93 TYR A C 1
ATOM 695 O O . TYR A 1 93 ? -2.818 -17.141 -10.008 1 97.56 93 TYR A O 1
ATOM 703 N N . ARG A 1 94 ? -2.238 -19.109 -9.242 1 97.5 94 ARG A N 1
ATOM 704 C CA . ARG A 1 94 ? -3.342 -19.812 -9.898 1 97.5 94 ARG A CA 1
ATOM 705 C C . ARG A 1 94 ? -4.688 -19.312 -9.383 1 97.5 94 ARG A C 1
ATOM 707 O O . ARG A 1 94 ? -5.621 -19.109 -10.164 1 97.5 94 ARG A O 1
ATOM 714 N N . ARG A 1 95 ? -4.715 -19.156 -8.141 1 96.44 95 ARG A N 1
ATOM 715 C CA . ARG A 1 95 ? -5.941 -18.656 -7.535 1 96.44 95 ARG A CA 1
ATOM 716 C C . ARG A 1 95 ? -6.305 -17.281 -8.102 1 96.44 95 ARG A C 1
ATOM 718 O O . ARG A 1 95 ? -7.469 -17.031 -8.406 1 96.44 95 ARG A O 1
ATOM 725 N N . ALA A 1 96 ? -5.34 -16.438 -8.18 1 97.06 96 ALA A N 1
ATOM 726 C CA . ALA A 1 96 ? -5.57 -15.094 -8.695 1 97.06 96 ALA A CA 1
ATOM 727 C C . ALA A 1 96 ? -6.047 -15.141 -10.148 1 97.06 96 ALA A C 1
ATOM 729 O O . ALA A 1 96 ? -6.965 -14.406 -10.531 1 97.06 96 ALA A O 1
ATOM 730 N N . LEU A 1 97 ? -5.434 -15.961 -10.938 1 98.06 97 LEU A N 1
ATOM 731 C CA . LEU A 1 97 ? -5.844 -16.094 -12.328 1 98.06 97 LEU A CA 1
ATOM 732 C C . LEU A 1 97 ? -7.277 -16.609 -12.43 1 98.06 97 LEU A C 1
ATOM 734 O O . LEU A 1 97 ? -8.062 -16.109 -13.234 1 98.06 97 LEU A O 1
ATOM 738 N N . LYS A 1 98 ? -7.559 -17.578 -11.641 1 97.25 98 LYS A N 1
ATOM 739 C CA . LYS A 1 98 ? -8.914 -18.109 -11.609 1 97.25 98 LYS A CA 1
ATOM 740 C C . LYS A 1 98 ? -9.93 -17.047 -11.227 1 97.25 98 LYS A C 1
ATOM 742 O O . LYS A 1 98 ? -11.055 -17.047 -11.727 1 97.25 98 LYS A O 1
ATOM 747 N N . ALA A 1 99 ? -9.484 -16.125 -10.422 1 96.75 99 ALA A N 1
ATOM 748 C CA . ALA A 1 99 ? -10.344 -15.047 -9.945 1 96.75 99 ALA A CA 1
ATOM 749 C C . ALA A 1 99 ? -10.477 -13.953 -10.992 1 96.75 99 ALA A C 1
ATOM 751 O O . ALA A 1 99 ? -11.258 -13.016 -10.828 1 96.75 99 ALA A O 1
ATOM 752 N N . GLY A 1 100 ? -9.688 -14 -12.039 1 97.31 100 GLY A N 1
ATOM 753 C CA . GLY A 1 100 ? -9.852 -13.047 -13.125 1 97.31 100 GLY A CA 1
ATOM 754 C C . GLY A 1 100 ? -8.672 -12.102 -13.273 1 97.31 100 GLY A C 1
ATOM 755 O O . GLY A 1 100 ? -8.711 -11.172 -14.078 1 97.31 100 GLY A O 1
ATOM 756 N N . ALA A 1 101 ? -7.609 -12.312 -12.508 1 98.12 101 ALA A N 1
ATOM 757 C CA . ALA A 1 101 ? -6.41 -11.5 -12.688 1 98.12 101 ALA A CA 1
ATOM 758 C C . ALA A 1 101 ? -5.758 -11.773 -14.039 1 98.12 101 ALA A C 1
ATOM 760 O O . ALA A 1 101 ? -5.906 -12.859 -14.594 1 98.12 101 ALA A O 1
ATOM 761 N N . SER A 1 102 ? -5.023 -10.766 -14.523 1 98 102 SER A N 1
ATOM 762 C CA . SER A 1 102 ? -4.203 -10.945 -15.719 1 98 102 SER A CA 1
ATOM 763 C C . SER A 1 102 ? -2.795 -11.398 -15.359 1 98 102 SER A C 1
ATOM 765 O O . SER A 1 102 ? -2.188 -10.875 -14.422 1 98 102 SER A O 1
ATOM 767 N N . PRO A 1 103 ? -2.279 -12.367 -16.109 1 98 103 PRO A N 1
ATOM 768 C CA . PRO A 1 103 ? -0.892 -12.766 -15.852 1 98 103 PRO A CA 1
ATOM 769 C C . PRO A 1 103 ? 0.115 -11.695 -16.281 1 98 103 PRO A C 1
ATOM 771 O O . PRO A 1 103 ? -0.068 -11.047 -17.312 1 98 103 PRO A O 1
ATOM 774 N N . VAL A 1 104 ? 1.066 -11.461 -15.469 1 97.94 104 VAL A N 1
ATOM 775 C CA . VAL A 1 104 ? 2.164 -10.562 -15.797 1 97.94 104 VAL A CA 1
ATOM 776 C C . VAL A 1 104 ? 3.469 -11.344 -15.891 1 97.94 104 VAL A C 1
ATOM 778 O O . VAL A 1 104 ? 4.121 -11.359 -16.938 1 97.94 104 VAL A O 1
ATOM 781 N N . ASN A 1 105 ? 3.85 -11.992 -14.82 1 97.81 105 ASN A N 1
ATOM 782 C CA . ASN A 1 105 ? 4.961 -12.938 -14.773 1 97.81 105 ASN A CA 1
ATOM 783 C C . ASN A 1 105 ? 4.574 -14.227 -14.055 1 97.81 105 ASN A C 1
ATOM 785 O O . ASN A 1 105 ? 4.16 -14.195 -12.898 1 97.81 105 ASN A O 1
ATOM 789 N N . ALA A 1 106 ? 4.777 -15.359 -14.766 1 98.06 106 ALA A N 1
ATOM 790 C CA . ALA A 1 106 ? 4.516 -16.656 -14.156 1 98.06 106 ALA A CA 1
ATOM 791 C C . ALA A 1 106 ? 5.523 -16.953 -13.047 1 98.06 106 ALA A C 1
ATOM 793 O O . ALA A 1 106 ? 6.582 -16.328 -12.977 1 98.06 106 ALA A O 1
ATOM 794 N N . PRO A 1 107 ? 5.152 -17.859 -12.141 1 98.31 107 PRO A N 1
ATOM 795 C CA . PRO A 1 107 ? 6.102 -18.219 -11.078 1 98.31 107 PRO A CA 1
ATOM 796 C C . PRO A 1 107 ? 7.473 -18.609 -11.617 1 98.31 107 PRO A C 1
ATOM 798 O O . PRO A 1 107 ? 7.562 -19.453 -12.516 1 98.31 107 PRO A O 1
ATOM 801 N N . ALA A 1 108 ? 8.477 -18 -11.055 1 97.88 108 ALA A N 1
ATOM 802 C CA . ALA A 1 108 ? 9.836 -18.266 -11.508 1 97.88 108 ALA A CA 1
ATOM 803 C C . ALA A 1 108 ? 10.844 -18.078 -10.375 1 97.88 108 ALA A C 1
ATOM 805 O O . ALA A 1 108 ? 10.648 -17.234 -9.508 1 97.88 108 ALA A O 1
ATOM 806 N N . LYS A 1 109 ? 11.867 -18.828 -10.461 1 97.31 109 LYS A N 1
ATOM 807 C CA . LYS A 1 109 ? 12.977 -18.625 -9.531 1 97.31 109 LYS A CA 1
ATOM 808 C C . LYS A 1 109 ? 13.664 -17.281 -9.781 1 97.31 109 LYS A C 1
ATOM 810 O O . LYS A 1 109 ? 13.789 -16.844 -10.922 1 97.31 109 LYS A O 1
ATOM 815 N N . GLN A 1 110 ? 14.062 -16.703 -8.625 1 94 110 GLN A N 1
ATOM 816 C CA . GLN A 1 110 ? 14.656 -15.375 -8.719 1 94 110 GLN A CA 1
ATOM 817 C C . GLN A 1 110 ? 16.141 -15.406 -8.375 1 94 110 GLN A C 1
ATOM 819 O O . GLN A 1 110 ? 16.594 -16.281 -7.625 1 94 110 GLN A O 1
ATOM 824 N N . PRO A 1 111 ? 16.859 -14.414 -8.859 1 89 111 PRO A N 1
ATOM 825 C CA . PRO A 1 111 ? 18.312 -14.391 -8.602 1 89 111 PRO A CA 1
ATOM 826 C C . PRO A 1 111 ? 18.641 -14.25 -7.121 1 89 111 PRO A C 1
ATOM 828 O O . PRO A 1 111 ? 19.688 -14.727 -6.672 1 89 111 PRO A O 1
ATOM 831 N N . TRP A 1 112 ? 17.859 -13.562 -6.449 1 84.44 112 TRP A N 1
ATOM 832 C CA . TRP A 1 112 ? 18.109 -13.336 -5.027 1 84.44 112 TRP A CA 1
ATOM 833 C C . TRP A 1 112 ? 17.719 -14.562 -4.207 1 84.44 112 TRP A C 1
ATOM 835 O O . TRP A 1 112 ? 17.781 -14.539 -2.977 1 84.44 112 TRP A O 1
ATOM 845 N N . GLY A 1 113 ? 17.234 -15.578 -4.82 1 87.31 113 GLY A N 1
ATOM 846 C CA . GLY A 1 113 ? 16.781 -16.766 -4.129 1 87.31 113 GLY A CA 1
ATOM 847 C C . GLY A 1 113 ? 15.273 -16.797 -3.918 1 87.31 113 GLY A C 1
ATOM 848 O O . GLY A 1 113 ? 14.633 -15.75 -3.857 1 87.31 113 GLY A O 1
ATOM 849 N N . GLY A 1 114 ? 14.672 -17.859 -4.109 1 95.12 114 GLY A N 1
ATOM 850 C CA . GLY A 1 114 ? 13.234 -18.031 -3.941 1 95.12 114 GLY A CA 1
ATOM 851 C C . GLY A 1 114 ? 12.469 -17.984 -5.25 1 95.12 114 GLY A C 1
ATOM 852 O O . GLY A 1 114 ? 13.016 -18.312 -6.305 1 95.12 114 GLY A O 1
ATOM 853 N N . MET A 1 115 ? 11.211 -17.641 -5.133 1 98 115 MET A N 1
ATOM 854 C CA . MET A 1 115 ? 10.305 -17.625 -6.281 1 98 115 MET A CA 1
ATOM 855 C C . MET A 1 115 ? 9.32 -16.469 -6.176 1 98 115 MET A C 1
ATOM 857 O O . MET A 1 115 ? 8.859 -16.141 -5.082 1 98 115 MET A O 1
ATOM 861 N N . SER A 1 116 ? 9.062 -15.883 -7.262 1 97.81 116 SER A N 1
ATOM 862 C CA . SER A 1 116 ? 8.031 -14.852 -7.297 1 97.81 116 SER A CA 1
ATOM 863 C C . SER A 1 116 ? 7.148 -15 -8.531 1 97.81 116 SER A C 1
ATOM 865 O O . SER A 1 116 ? 7.523 -15.672 -9.492 1 97.81 116 SER A O 1
ATOM 867 N N . ALA A 1 117 ? 5.984 -14.453 -8.461 1 98.25 117 ALA A N 1
ATOM 868 C CA . ALA A 1 117 ? 5.023 -14.32 -9.555 1 98.25 117 ALA A CA 1
ATOM 869 C C . ALA A 1 117 ? 4.246 -13.008 -9.445 1 98.25 117 ALA A C 1
ATOM 871 O O . ALA A 1 117 ? 4.035 -12.492 -8.344 1 98.25 117 ALA A O 1
ATOM 872 N N . CYS A 1 118 ? 3.842 -12.539 -10.547 1 98.5 118 CYS A N 1
ATOM 873 C CA . CYS A 1 118 ? 3.129 -11.266 -10.578 1 98.5 118 CYS A CA 1
ATOM 874 C C . CYS A 1 118 ? 1.856 -11.367 -11.406 1 98.5 118 CYS A C 1
ATOM 876 O O . CYS A 1 118 ? 1.862 -11.969 -12.484 1 98.5 118 CYS A O 1
ATOM 878 N N . VAL A 1 119 ? 0.812 -10.836 -10.914 1 98.25 119 VAL A N 1
ATOM 879 C CA . VAL A 1 119 ? -0.441 -10.703 -11.648 1 98.25 119 VAL A CA 1
ATOM 880 C C . VAL A 1 119 ? -0.945 -9.258 -11.555 1 98.25 119 VAL A C 1
ATOM 882 O O . VAL A 1 119 ? -0.418 -8.461 -10.781 1 98.25 119 VAL A O 1
ATOM 885 N N . ALA A 1 120 ? -1.91 -8.945 -12.383 1 98.31 120 ALA A N 1
ATOM 886 C CA . ALA A 1 120 ? -2.631 -7.676 -12.305 1 98.31 120 ALA A CA 1
ATOM 887 C C . ALA A 1 120 ? -4.086 -7.891 -11.906 1 98.31 120 ALA A C 1
ATOM 889 O O . ALA A 1 120 ? -4.77 -8.75 -12.469 1 98.31 120 ALA A O 1
ATOM 890 N N . ASP A 1 121 ? -4.516 -7.137 -10.898 1 97.94 121 ASP A N 1
ATOM 891 C CA . ASP A 1 121 ? -5.922 -7.223 -10.523 1 97.94 121 ASP A CA 1
ATOM 892 C C . ASP A 1 121 ? -6.816 -6.582 -11.578 1 97.94 121 ASP A C 1
ATOM 894 O O . ASP A 1 121 ? -6.328 -6.109 -12.609 1 97.94 121 ASP A O 1
ATOM 898 N N . PRO A 1 122 ? -8.125 -6.508 -11.43 1 97.31 122 PRO A N 1
ATOM 899 C CA . PRO A 1 122 ? -9.039 -6.047 -12.477 1 97.31 122 PRO A CA 1
ATOM 900 C C . PRO A 1 122 ? -8.75 -4.613 -12.922 1 97.31 122 PRO A C 1
ATOM 902 O O . PRO A 1 122 ? -9.109 -4.223 -14.031 1 97.31 122 PRO A O 1
ATOM 905 N N . ASP A 1 123 ? -8.156 -3.793 -12.086 1 97.31 123 ASP A N 1
ATOM 906 C CA . ASP A 1 123 ? -7.875 -2.404 -12.43 1 97.31 123 ASP A CA 1
ATOM 907 C C . ASP A 1 123 ? -6.406 -2.221 -12.812 1 97.31 123 ASP A C 1
ATOM 909 O O . ASP A 1 123 ? -5.957 -1.099 -13.047 1 97.31 123 ASP A O 1
ATOM 913 N N . GLY A 1 124 ? -5.691 -3.324 -12.766 1 96.81 124 GLY A N 1
ATOM 914 C CA . GLY A 1 124 ? -4.324 -3.266 -13.25 1 96.81 124 GLY A CA 1
ATOM 915 C C . GLY A 1 124 ? -3.299 -3.109 -12.148 1 96.81 124 GLY A C 1
ATOM 916 O O . GLY A 1 124 ? -2.096 -3.051 -12.414 1 96.81 124 GLY A O 1
ATOM 917 N N . PHE A 1 125 ? -3.697 -3.006 -10.922 1 98.06 125 PHE A N 1
ATOM 918 C CA . PHE A 1 125 ? -2.732 -2.98 -9.828 1 98.06 125 PHE A CA 1
ATOM 919 C C . PHE A 1 125 ? -1.953 -4.289 -9.766 1 98.06 125 PHE A C 1
ATOM 921 O O . PHE A 1 125 ? -2.525 -5.367 -9.93 1 98.06 125 PHE A O 1
ATOM 928 N N . ARG A 1 126 ? -0.678 -4.152 -9.539 1 98.38 126 ARG A N 1
ATOM 929 C CA . ARG A 1 126 ? 0.188 -5.328 -9.547 1 98.38 126 ARG A CA 1
ATOM 930 C C . ARG A 1 126 ? 0.23 -5.984 -8.172 1 98.38 126 ARG A C 1
ATOM 932 O O . ARG A 1 126 ? 0.297 -5.293 -7.148 1 98.38 126 ARG A O 1
ATOM 939 N N . TRP A 1 127 ? 0.156 -7.273 -8.156 1 97.94 127 TRP A N 1
ATOM 940 C CA . TRP A 1 127 ? 0.316 -8.133 -6.984 1 97.94 127 TRP A CA 1
ATOM 941 C C . TRP A 1 127 ? 1.492 -9.086 -7.168 1 97.94 127 TRP A C 1
ATOM 943 O O . TRP A 1 127 ? 1.586 -9.781 -8.18 1 97.94 127 TRP A O 1
ATOM 953 N N . ASP A 1 128 ? 2.326 -9.109 -6.176 1 97.88 128 ASP A N 1
ATOM 954 C CA . ASP A 1 128 ? 3.451 -10.039 -6.164 1 97.88 128 ASP A CA 1
ATOM 955 C C . ASP A 1 128 ? 3.27 -11.109 -5.09 1 97.88 128 ASP A C 1
ATOM 957 O O . ASP A 1 128 ? 3.133 -10.789 -3.906 1 97.88 128 ASP A O 1
ATOM 961 N N . PHE A 1 129 ? 3.271 -12.289 -5.5 1 97.62 129 PHE A N 1
ATOM 962 C CA . PHE A 1 129 ? 3.41 -13.406 -4.578 1 97.62 129 PHE A CA 1
ATOM 963 C C . PHE A 1 129 ? 4.859 -13.867 -4.504 1 97.62 129 PHE A C 1
ATOM 965 O O . PHE A 1 129 ? 5.48 -14.164 -5.527 1 97.62 129 PHE A O 1
ATOM 972 N N . VAL A 1 130 ? 5.352 -13.992 -3.293 1 97.94 130 VAL A N 1
ATOM 973 C CA . VAL A 1 130 ? 6.801 -14.125 -3.188 1 97.94 130 VAL A CA 1
ATOM 974 C C . VAL A 1 130 ? 7.145 -15.164 -2.117 1 97.94 130 VAL A C 1
ATOM 976 O O . VAL A 1 130 ? 6.578 -15.141 -1.021 1 97.94 130 VAL A O 1
ATOM 979 N N . HIS A 1 131 ? 7.977 -16.016 -2.438 1 98.12 131 HIS A N 1
ATOM 980 C CA . HIS A 1 131 ? 8.727 -16.797 -1.461 1 98.12 131 HIS A CA 1
ATOM 981 C C . HIS A 1 131 ? 10.18 -16.344 -1.38 1 98.12 131 HIS A C 1
ATOM 983 O O . HIS A 1 131 ? 10.969 -16.609 -2.285 1 98.12 131 HIS A O 1
ATOM 989 N N . ASN A 1 132 ? 10.469 -15.633 -0.367 1 96.06 132 ASN A N 1
ATOM 990 C CA . ASN A 1 132 ? 11.82 -15.18 -0.055 1 96.06 132 ASN A CA 1
ATOM 991 C C . ASN A 1 132 ? 12.359 -15.836 1.209 1 96.06 132 ASN A C 1
ATOM 993 O O . ASN A 1 132 ? 11.969 -15.477 2.32 1 96.06 132 ASN A O 1
ATOM 997 N N . PRO A 1 133 ? 13.266 -16.75 1.055 1 93.88 133 PRO A N 1
ATOM 998 C CA . PRO A 1 133 ? 13.766 -17.5 2.209 1 93.88 133 PRO A CA 1
ATOM 999 C C . PRO A 1 133 ? 14.5 -16.609 3.215 1 93.88 133 PRO A C 1
ATOM 1001 O O . PRO A 1 133 ? 14.727 -17.031 4.355 1 93.88 133 PRO A O 1
ATOM 1004 N N . THR A 1 134 ? 14.883 -15.461 2.826 1 92.06 134 THR A N 1
ATOM 1005 C CA . THR A 1 134 ? 15.648 -14.586 3.709 1 92.06 134 THR A CA 1
ATOM 1006 C C . THR A 1 134 ? 14.734 -13.562 4.387 1 92.06 134 THR A C 1
ATOM 1008 O O . THR A 1 134 ? 15.18 -12.781 5.227 1 92.06 134 THR A O 1
ATOM 1011 N N . PHE A 1 135 ? 13.461 -13.562 4.066 1 92.44 135 PHE A N 1
ATOM 1012 C CA . PHE A 1 135 ? 12.5 -12.648 4.676 1 92.44 135 PHE A CA 1
ATOM 1013 C C . PHE A 1 135 ? 12.164 -13.086 6.098 1 92.44 135 PHE A C 1
ATOM 1015 O O . PHE A 1 135 ? 11.641 -14.188 6.309 1 92.44 135 PHE A O 1
ATOM 1022 N N . VAL A 1 136 ? 12.469 -12.227 7.07 1 91.94 136 VAL A N 1
ATOM 1023 C CA . VAL A 1 136 ? 12.273 -12.602 8.461 1 91.94 136 VAL A CA 1
ATOM 1024 C C . VAL A 1 136 ? 11.445 -11.531 9.18 1 91.94 136 VAL A C 1
ATOM 1026 O O . VAL A 1 136 ? 11.805 -10.352 9.164 1 91.94 136 VAL A O 1
ATOM 1029 N N . VAL A 1 137 ? 10.359 -11.914 9.758 1 92.38 137 VAL A N 1
ATOM 1030 C CA . VAL A 1 137 ? 9.562 -11.086 10.656 1 92.38 137 VAL A CA 1
ATOM 1031 C C . VAL A 1 137 ? 9.727 -11.578 12.094 1 92.38 137 VAL A C 1
ATOM 1033 O O . VAL A 1 137 ? 9.461 -12.742 12.398 1 92.38 137 VAL A O 1
ATOM 1036 N N . GLU A 1 138 ? 10.125 -10.688 12.898 1 92.81 138 GLU A N 1
ATOM 1037 C CA . GLU A 1 138 ? 10.32 -11.016 14.305 1 92.81 138 GLU A CA 1
ATOM 1038 C C . GLU A 1 138 ? 8.984 -11.141 15.031 1 92.81 138 GLU A C 1
ATOM 1040 O O . GLU A 1 138 ? 7.945 -10.742 14.5 1 92.81 138 GLU A O 1
ATOM 1045 N N . ALA A 1 139 ? 9.055 -11.656 16.25 1 89.12 139 ALA A N 1
ATOM 1046 C CA . ALA A 1 139 ? 7.855 -11.938 17.047 1 89.12 139 ALA A CA 1
ATOM 1047 C C . ALA A 1 139 ? 7.055 -10.664 17.281 1 89.12 139 ALA A C 1
ATOM 1049 O O . ALA A 1 139 ? 5.824 -10.703 17.359 1 89.12 139 ALA A O 1
ATOM 1050 N N . ASP A 1 140 ? 7.691 -9.555 17.281 1 87.88 140 ASP A N 1
ATOM 1051 C CA . ASP A 1 140 ? 7.016 -8.289 17.562 1 87.88 140 ASP A CA 1
ATOM 1052 C C . ASP A 1 140 ? 6.531 -7.633 16.281 1 87.88 140 ASP A C 1
ATOM 1054 O O . ASP A 1 140 ? 5.996 -6.523 16.297 1 87.88 140 ASP A O 1
ATOM 1058 N N . GLY A 1 141 ? 6.762 -8.258 15.18 1 90.62 141 GLY A N 1
ATOM 1059 C CA . GLY A 1 141 ? 6.262 -7.77 13.906 1 90.62 141 GLY A CA 1
ATOM 1060 C C . GLY A 1 141 ? 7.301 -7.004 13.109 1 90.62 141 GLY A C 1
ATOM 1061 O O . GLY A 1 141 ? 7.055 -6.625 11.961 1 90.62 141 GLY A O 1
ATOM 1062 N N . ARG A 1 142 ? 8.438 -6.77 13.719 1 91 142 ARG A N 1
ATOM 1063 C CA . ARG A 1 142 ? 9.5 -6.047 13.031 1 91 142 ARG A CA 1
ATOM 1064 C C . ARG A 1 142 ? 10.148 -6.918 11.961 1 91 142 ARG A C 1
ATOM 1066 O O . ARG A 1 142 ? 10.5 -8.07 12.211 1 91 142 ARG A O 1
ATOM 1073 N N . ILE A 1 143 ? 10.273 -6.352 10.758 1 91.94 143 ILE A N 1
ATOM 1074 C CA . ILE A 1 143 ? 11.016 -7.035 9.703 1 91.94 143 ILE A CA 1
ATOM 1075 C C . ILE A 1 143 ? 12.516 -6.84 9.922 1 91.94 143 ILE A C 1
ATOM 1077 O O . ILE A 1 143 ? 13 -5.707 9.945 1 91.94 143 ILE A O 1
ATOM 1081 N N . SER A 1 144 ? 13.281 -7.934 9.992 1 89.69 144 SER A N 1
ATOM 1082 C CA . SER A 1 144 ? 14.695 -7.828 10.328 1 89.69 144 SER A CA 1
ATOM 1083 C C . SER A 1 144 ? 15.578 -8.219 9.148 1 89.69 144 SER A C 1
ATOM 1085 O O . SER A 1 144 ? 16.781 -7.957 9.156 1 89.69 144 SER A O 1
ATOM 1087 N N . ALA A 1 145 ? 14.992 -8.781 8.188 1 87.75 145 ALA A N 1
ATOM 1088 C CA . ALA A 1 145 ? 15.758 -9.156 6.996 1 87.75 145 ALA A CA 1
ATOM 1089 C C . ALA A 1 145 ? 14.844 -9.281 5.777 1 87.75 145 ALA A C 1
ATOM 1091 O O . ALA A 1 145 ? 13.656 -9.57 5.91 1 87.75 145 ALA A O 1
ATOM 1092 N N . VAL A 1 146 ? 15.438 -9 4.621 1 89.44 146 VAL A N 1
ATOM 1093 C CA . VAL A 1 146 ? 14.695 -9.117 3.369 1 89.44 146 VAL A CA 1
ATOM 1094 C C . VAL A 1 146 ? 15.641 -9.547 2.248 1 89.44 146 VAL A C 1
ATOM 1096 O O . VAL A 1 146 ? 16.828 -9.195 2.256 1 89.44 146 VAL A O 1
ATOM 1099 N N . MET B 1 1 ? -12.992 -28.25 3.818 1 41.44 1 MET B N 1
ATOM 1100 C CA . MET B 1 1 ? -11.562 -27.969 3.73 1 41.44 1 MET B CA 1
ATOM 1101 C C . MET B 1 1 ? -11.258 -26.547 4.184 1 41.44 1 MET B C 1
ATOM 1103 O O . MET B 1 1 ? -12.039 -25.641 3.922 1 41.44 1 MET B O 1
ATOM 1107 N N . SER B 1 2 ? -10.492 -26.391 5.184 1 48.19 2 SER B N 1
ATOM 1108 C CA . SER B 1 2 ? -10.273 -25.109 5.828 1 48.19 2 SER B CA 1
ATOM 1109 C C . SER B 1 2 ? -9.898 -24.031 4.809 1 48.19 2 SER B C 1
ATOM 1111 O O . SER B 1 2 ? -9.055 -24.266 3.941 1 48.19 2 SER B O 1
ATOM 1113 N N . LYS B 1 3 ? -10.812 -23.156 4.516 1 58.81 3 LYS B N 1
ATOM 1114 C CA . LYS B 1 3 ? -10.523 -22.078 3.559 1 58.81 3 LYS B CA 1
ATOM 1115 C C . LYS B 1 3 ? -9.133 -21.5 3.781 1 58.81 3 LYS B C 1
ATOM 1117 O O . LYS B 1 3 ? -8.758 -21.188 4.914 1 58.81 3 LYS B O 1
ATOM 1122 N N . PRO B 1 4 ? -8.289 -21.672 2.729 1 68.38 4 PRO B N 1
ATOM 1123 C CA . PRO B 1 4 ? -6.965 -21.078 2.928 1 68.38 4 PRO B CA 1
ATOM 1124 C C . PRO B 1 4 ? -7.035 -19.672 3.51 1 68.38 4 PRO B C 1
ATOM 1126 O O . PRO B 1 4 ? -8.023 -18.953 3.299 1 68.38 4 PRO B O 1
ATOM 1129 N N . ALA B 1 5 ? -6.145 -19.375 4.457 1 75.12 5 ALA B N 1
ATOM 1130 C CA . ALA B 1 5 ? -6.078 -18.047 5.086 1 75.12 5 ALA B CA 1
ATOM 1131 C C . ALA B 1 5 ? -5.973 -16.953 4.035 1 75.12 5 ALA B C 1
ATOM 1133 O O . ALA B 1 5 ? -5.344 -17.141 2.99 1 75.12 5 ALA B O 1
ATOM 1134 N N . PRO B 1 6 ? -6.695 -15.867 4.211 1 80.94 6 PRO B N 1
ATOM 1135 C CA . PRO B 1 6 ? -6.582 -14.758 3.27 1 80.94 6 PRO B CA 1
ATOM 1136 C C . PRO B 1 6 ? -5.16 -14.211 3.166 1 80.94 6 PRO B C 1
ATOM 1138 O O . PRO B 1 6 ? -4.387 -14.305 4.125 1 80.94 6 PRO B O 1
ATOM 1141 N N . PRO B 1 7 ? -4.832 -13.734 1.941 1 90.12 7 PRO B N 1
ATOM 1142 C CA . PRO B 1 7 ? -3.514 -13.102 1.812 1 90.12 7 PRO B CA 1
ATOM 1143 C C . PRO B 1 7 ? -3.367 -11.859 2.682 1 90.12 7 PRO B C 1
ATOM 1145 O O . PRO B 1 7 ? -4.367 -11.25 3.074 1 90.12 7 PRO B O 1
ATOM 1148 N N . THR B 1 8 ? -2.211 -11.617 3.115 1 94.75 8 THR B N 1
ATOM 1149 C CA . THR B 1 8 ? -1.854 -10.344 3.732 1 94.75 8 THR B CA 1
ATOM 1150 C C . THR B 1 8 ? -0.867 -9.578 2.859 1 94.75 8 THR B C 1
ATOM 1152 O O . THR B 1 8 ? -0.182 -10.164 2.021 1 94.75 8 THR B O 1
ATOM 1155 N N . ILE B 1 9 ? -0.865 -8.328 3.021 1 97.69 9 ILE B N 1
ATOM 1156 C CA . ILE B 1 9 ? 0.137 -7.512 2.346 1 97.69 9 ILE B CA 1
ATOM 1157 C C . ILE B 1 9 ? 1.365 -7.355 3.24 1 97.69 9 ILE B C 1
ATOM 1159 O O . ILE B 1 9 ? 1.264 -6.852 4.359 1 97.69 9 ILE B O 1
ATOM 1163 N N . SER B 1 10 ? 2.449 -7.809 2.77 1 97.75 10 SER B N 1
ATOM 1164 C CA . SER B 1 10 ? 3.682 -7.75 3.547 1 97.75 10 SER B CA 1
ATOM 1165 C C . SER B 1 10 ? 4.66 -6.738 2.959 1 97.75 10 SER B C 1
ATOM 1167 O O . SER B 1 10 ? 5.664 -6.402 3.588 1 97.75 10 SER B O 1
ATOM 1169 N N . ALA B 1 11 ? 4.367 -6.262 1.744 1 97.75 11 ALA B N 1
ATOM 1170 C CA . ALA B 1 11 ? 5.227 -5.273 1.099 1 97.75 11 ALA B CA 1
ATOM 1171 C C . ALA B 1 11 ? 4.418 -4.352 0.193 1 97.75 11 ALA B C 1
ATOM 1173 O O . ALA B 1 11 ? 3.486 -4.797 -0.483 1 97.75 11 ALA B O 1
ATOM 1174 N N . ILE B 1 12 ? 4.754 -3.127 0.224 1 98.5 12 ILE B N 1
ATOM 1175 C CA . ILE B 1 12 ? 4.328 -2.137 -0.761 1 98.5 12 ILE B CA 1
ATOM 1176 C C . ILE B 1 12 ? 5.543 -1.603 -1.514 1 98.5 12 ILE B C 1
ATOM 1178 O O . ILE B 1 12 ? 6.512 -1.144 -0.899 1 98.5 12 ILE B O 1
ATOM 1182 N N . THR B 1 13 ? 5.504 -1.709 -2.764 1 98.31 13 THR B N 1
ATOM 1183 C CA . THR B 1 13 ? 6.602 -1.179 -3.566 1 98.31 13 THR B CA 1
ATOM 1184 C C . THR B 1 13 ? 6.156 0.064 -4.332 1 98.31 13 THR B C 1
ATOM 1186 O O . THR B 1 13 ? 5.148 0.038 -5.039 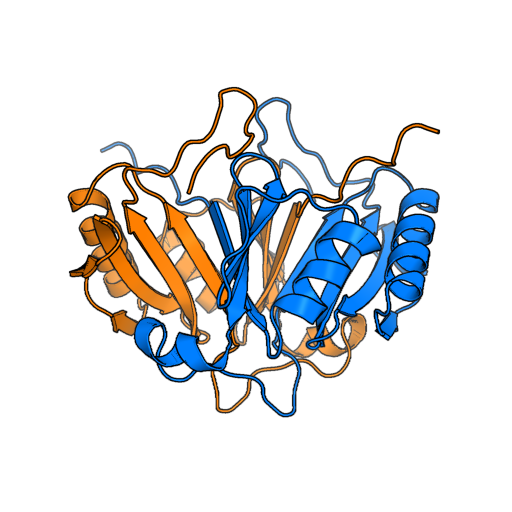1 98.31 13 THR B O 1
ATOM 1189 N N . LEU B 1 14 ? 6.863 1.097 -4.176 1 98.5 14 LEU B N 1
ATOM 1190 C CA . LEU B 1 14 ? 6.695 2.328 -4.941 1 98.5 14 LEU B CA 1
ATOM 1191 C C . LEU B 1 14 ? 7.812 2.49 -5.965 1 98.5 14 LEU B C 1
ATOM 1193 O O . LEU B 1 14 ? 8.992 2.428 -5.617 1 98.5 14 LEU B O 1
ATOM 1197 N N . GLY B 1 15 ? 7.402 2.639 -7.191 1 98.38 15 GLY B N 1
ATOM 1198 C CA . GLY B 1 15 ? 8.383 3.039 -8.188 1 98.38 15 GLY B CA 1
ATOM 1199 C C . GLY B 1 15 ? 8.773 4.5 -8.086 1 98.38 15 GLY B C 1
ATOM 1200 O O . GLY B 1 15 ? 7.961 5.387 -8.367 1 98.38 15 GLY B O 1
ATOM 1201 N N . VAL B 1 16 ? 9.984 4.742 -7.762 1 98.31 16 VAL B N 1
ATOM 1202 C CA . VAL B 1 16 ? 10.43 6.113 -7.543 1 98.31 16 VAL B CA 1
ATOM 1203 C C . VAL B 1 16 ? 11.484 6.488 -8.586 1 98.31 16 VAL B C 1
ATOM 1205 O O . VAL B 1 16 ? 12.219 5.629 -9.07 1 98.31 16 VAL B O 1
ATOM 1208 N N . ARG B 1 17 ? 11.57 7.75 -8.93 1 97.75 17 ARG B N 1
ATOM 1209 C CA . ARG B 1 17 ? 12.461 8.219 -9.984 1 97.75 17 ARG B CA 1
ATOM 1210 C C . ARG B 1 17 ? 13.898 8.312 -9.492 1 97.75 17 ARG B C 1
ATOM 1212 O O . ARG B 1 17 ? 14.836 8.164 -10.273 1 97.75 17 ARG B O 1
ATOM 1219 N N . ASP B 1 18 ? 14.117 8.68 -8.227 1 97.69 18 ASP B N 1
ATOM 1220 C CA . ASP B 1 18 ? 15.414 8.766 -7.562 1 97.69 18 ASP B CA 1
ATOM 1221 C C . ASP B 1 18 ? 15.359 8.156 -6.16 1 97.69 18 ASP B C 1
ATOM 1223 O O . ASP B 1 18 ? 14.805 8.766 -5.238 1 97.69 18 ASP B O 1
ATOM 1227 N N . VAL B 1 19 ? 16.016 6.992 -5.984 1 97.81 19 VAL B N 1
ATOM 1228 C CA . VAL B 1 19 ? 15.938 6.234 -4.738 1 97.81 19 VAL B CA 1
ATOM 1229 C C . VAL B 1 19 ? 16.547 7.047 -3.602 1 97.81 19 VAL B C 1
ATOM 1231 O O . VAL B 1 19 ? 16.031 7.047 -2.48 1 97.81 19 VAL B O 1
ATOM 1234 N N . GLY B 1 20 ? 17.625 7.719 -3.883 1 96.88 20 GLY B N 1
ATOM 1235 C CA . GLY B 1 20 ? 18.266 8.539 -2.867 1 96.88 20 GLY B CA 1
ATOM 1236 C C . GLY B 1 20 ? 17.359 9.648 -2.344 1 96.88 20 GLY B C 1
ATOM 1237 O O . GLY B 1 20 ? 17.281 9.867 -1.133 1 96.88 20 GLY B O 1
ATOM 1238 N N . VAL B 1 21 ? 16.672 10.367 -3.215 1 97.25 21 VAL B N 1
ATOM 1239 C CA . VAL B 1 21 ? 15.758 11.445 -2.85 1 97.25 21 VAL B CA 1
ATOM 1240 C C . VAL B 1 21 ? 14.617 10.891 -2.004 1 97.25 21 VAL B C 1
ATOM 1242 O O . VAL B 1 21 ? 14.273 11.453 -0.958 1 97.25 21 VAL B O 1
ATOM 1245 N N . SER B 1 22 ? 14.055 9.781 -2.469 1 97.69 22 SER B N 1
ATOM 1246 C CA . SER B 1 22 ? 12.953 9.164 -1.737 1 97.69 22 SER B CA 1
ATOM 1247 C C . SER B 1 22 ? 13.414 8.664 -0.371 1 97.69 22 SER B C 1
ATOM 1249 O O . SER B 1 22 ? 12.711 8.852 0.628 1 97.69 22 SER B O 1
ATOM 1251 N N . LEU B 1 23 ? 14.523 8.039 -0.383 1 96.56 23 LEU B N 1
ATOM 1252 C CA . LEU B 1 23 ? 15.055 7.512 0.87 1 96.56 23 LEU B CA 1
ATOM 1253 C C . LEU B 1 23 ? 15.227 8.625 1.899 1 96.56 23 LEU B C 1
ATOM 1255 O O . LEU B 1 23 ? 14.844 8.461 3.061 1 96.56 23 LEU B O 1
ATOM 1259 N N . LYS B 1 24 ? 15.797 9.703 1.528 1 96.5 24 LYS B N 1
ATOM 1260 C CA . LYS B 1 24 ? 15.977 10.852 2.416 1 96.5 24 LYS B CA 1
ATOM 1261 C C . LYS B 1 24 ? 14.633 11.359 2.934 1 96.5 24 LYS B C 1
ATOM 1263 O O . LYS B 1 24 ? 14.492 11.641 4.125 1 96.5 24 LYS B O 1
ATOM 1268 N N . PHE B 1 25 ? 13.656 11.461 2.068 1 97.69 25 PHE B N 1
ATOM 1269 C CA . PHE B 1 25 ? 12.32 11.914 2.438 1 97.69 25 PHE B CA 1
ATOM 1270 C C . PHE B 1 25 ? 11.719 11 3.502 1 97.69 25 PHE B C 1
ATOM 1272 O O . PHE B 1 25 ? 11.234 11.477 4.531 1 97.69 25 PHE B O 1
ATOM 1279 N N . TYR B 1 26 ? 11.75 9.695 3.277 1 97.19 26 TYR B N 1
ATOM 1280 C CA . TYR B 1 26 ? 11.07 8.734 4.137 1 97.19 26 TYR B CA 1
ATOM 1281 C C . TYR B 1 26 ? 11.836 8.523 5.438 1 97.19 26 TYR B C 1
ATOM 1283 O O . TYR B 1 26 ? 11.227 8.391 6.504 1 97.19 26 TYR B O 1
ATOM 1291 N N . THR B 1 27 ? 13.172 8.555 5.414 1 95.06 27 THR B N 1
ATOM 1292 C CA . THR B 1 27 ? 13.938 8.242 6.617 1 95.06 27 THR B CA 1
ATOM 1293 C C . THR B 1 27 ? 14.219 9.508 7.418 1 95.06 27 THR B C 1
ATOM 1295 O O . THR B 1 27 ? 13.758 9.648 8.555 1 95.06 27 THR B O 1
ATOM 1298 N N . GLU B 1 28 ? 14.859 10.477 6.828 1 93.5 28 GLU B N 1
ATOM 1299 C CA . GLU B 1 28 ? 15.172 11.719 7.527 1 93.5 28 GLU B CA 1
ATOM 1300 C C . GLU B 1 28 ? 13.93 12.594 7.688 1 93.5 28 GLU B C 1
ATOM 1302 O O . GLU B 1 28 ? 13.734 13.211 8.734 1 93.5 28 GLU B O 1
ATOM 1307 N N . GLY B 1 29 ? 13.102 12.625 6.715 1 93.75 29 GLY B N 1
ATOM 1308 C CA . GLY B 1 29 ? 11.93 13.484 6.719 1 93.75 29 GLY B CA 1
ATOM 1309 C C . GLY B 1 29 ? 10.812 12.961 7.598 1 93.75 29 GLY B C 1
ATOM 1310 O O . GLY B 1 29 ? 10.344 13.656 8.508 1 93.75 29 GLY B O 1
ATOM 1311 N N . LEU B 1 30 ? 10.43 11.719 7.328 1 93.88 30 LEU B N 1
ATOM 1312 C CA . LEU B 1 30 ? 9.25 11.188 7.996 1 93.88 30 LEU B CA 1
ATOM 1313 C C . LEU B 1 30 ? 9.641 10.266 9.148 1 93.88 30 LEU B C 1
ATOM 1315 O O . LEU B 1 30 ? 8.812 9.953 10.008 1 93.88 30 LEU B O 1
ATOM 1319 N N . GLY B 1 31 ? 10.844 9.781 9.18 1 93.12 31 GLY B N 1
ATOM 1320 C CA . GLY B 1 31 ? 11.344 9.055 10.328 1 93.12 31 GLY B CA 1
ATOM 1321 C C . GLY B 1 31 ? 11.211 7.547 10.188 1 93.12 31 GLY B C 1
ATOM 1322 O O . GLY B 1 31 ? 11.312 6.812 11.172 1 93.12 31 GLY B O 1
ATOM 1323 N N . PHE B 1 32 ? 10.969 7.07 8.969 1 94.19 32 PHE B N 1
ATOM 1324 C CA . PHE B 1 32 ? 10.945 5.629 8.75 1 94.19 32 PHE B CA 1
ATOM 1325 C C . PHE B 1 32 ? 12.312 5.016 8.992 1 94.19 32 PHE B C 1
ATOM 1327 O O . PHE B 1 32 ? 13.336 5.684 8.828 1 94.19 32 PHE B O 1
ATOM 1334 N N . GLU B 1 33 ? 12.305 3.762 9.383 1 93.12 33 GLU B N 1
ATOM 1335 C CA . GLU B 1 33 ? 13.547 3.047 9.656 1 93.12 33 GLU B CA 1
ATOM 1336 C C . GLU B 1 33 ? 13.898 2.1 8.516 1 93.12 33 GLU B C 1
ATOM 1338 O O . GLU B 1 33 ? 13.039 1.385 8 1 93.12 33 GLU B O 1
ATOM 1343 N N . LEU B 1 34 ? 15.141 2.055 8.211 1 93.38 34 LEU B N 1
ATOM 1344 C CA . LEU B 1 34 ? 15.617 1.124 7.195 1 93.38 34 LEU B CA 1
ATOM 1345 C C . LEU B 1 34 ? 15.586 -0.31 7.711 1 93.38 34 LEU B C 1
ATOM 1347 O O . LEU B 1 34 ? 15.922 -0.562 8.875 1 93.38 34 LEU B O 1
ATOM 1351 N N . VAL B 1 35 ? 15.234 -1.201 6.816 1 91.69 35 VAL B N 1
ATOM 1352 C CA . VAL B 1 35 ? 15.305 -2.621 7.145 1 91.69 35 VAL B CA 1
ATOM 1353 C C . VAL B 1 35 ? 16.734 -3.117 7.023 1 91.69 35 VAL B C 1
ATOM 1355 O O . VAL B 1 35 ? 17.219 -3.879 7.867 1 91.69 35 VAL B O 1
ATOM 1358 N N . GLN B 1 36 ? 17.422 -2.811 6.008 1 87.31 36 GLN B N 1
ATOM 1359 C CA . GLN B 1 36 ? 18.812 -3.121 5.676 1 87.31 36 GLN B CA 1
ATOM 1360 C C . GLN B 1 36 ? 19.453 -1.983 4.891 1 87.31 36 GLN B C 1
ATOM 1362 O O . GLN B 1 36 ? 18.766 -1.065 4.438 1 87.31 36 GLN B O 1
ATOM 1367 N N . PRO B 1 37 ? 20.766 -2.098 4.848 1 83.75 37 PRO B N 1
ATOM 1368 C CA . PRO B 1 37 ? 21.406 -1.053 4.047 1 83.75 37 PRO B CA 1
ATOM 1369 C C . PRO B 1 37 ? 20.875 -0.99 2.621 1 83.75 37 PRO B C 1
ATOM 1371 O O . PRO B 1 37 ? 20.625 -2.029 2.004 1 83.75 37 PRO B O 1
ATOM 1374 N N . ALA B 1 38 ? 20.703 0.291 2.256 1 81.31 38 ALA B N 1
ATOM 1375 C CA . ALA B 1 38 ? 20.094 0.507 0.94 1 81.31 38 ALA B CA 1
ATOM 1376 C C . ALA B 1 38 ? 21.078 0.136 -0.173 1 81.31 38 ALA B C 1
ATOM 1378 O O . ALA B 1 38 ? 22.281 0.352 -0.046 1 81.31 38 ALA B O 1
ATOM 1379 N N . HIS B 1 39 ? 20.391 -0.436 -1.152 1 84.56 39 HIS B N 1
ATOM 1380 C CA . HIS B 1 39 ? 21.078 -0.604 -2.42 1 84.56 39 HIS B CA 1
ATOM 1381 C C . HIS B 1 39 ? 20.844 0.586 -3.344 1 84.56 39 HIS B C 1
ATOM 1383 O O . HIS B 1 39 ? 20.047 1.467 -3.033 1 84.56 39 HIS B O 1
ATOM 1389 N N . GLU B 1 40 ? 21.594 0.616 -4.402 1 87.56 40 GLU B N 1
ATOM 1390 C CA . GLU B 1 40 ? 21.484 1.735 -5.336 1 87.56 40 GLU B CA 1
ATOM 1391 C C . GLU B 1 40 ? 20.109 1.782 -5.988 1 87.56 40 GLU B C 1
ATOM 1393 O O . GLU B 1 40 ? 19.578 2.863 -6.238 1 87.56 40 GLU B O 1
ATOM 1398 N N . GLN B 1 41 ? 19.531 0.682 -6.215 1 94.25 41 GLN B N 1
ATOM 1399 C CA . GLN B 1 41 ? 18.328 0.653 -7.035 1 94.25 41 GLN B CA 1
ATOM 1400 C C . GLN B 1 41 ? 17.078 0.411 -6.176 1 94.25 41 GLN B C 1
ATOM 1402 O O . GLN B 1 41 ? 15.953 0.518 -6.664 1 94.25 41 GLN B O 1
ATOM 1407 N N . ILE B 1 42 ? 17.281 0.083 -4.902 1 95.12 42 ILE B N 1
ATOM 1408 C CA . ILE B 1 42 ? 16.109 -0.215 -4.082 1 95.12 42 ILE B CA 1
ATOM 1409 C C . ILE B 1 42 ? 16.453 -0.046 -2.604 1 95.12 42 ILE B C 1
ATOM 1411 O O . ILE B 1 42 ? 17.578 -0.343 -2.188 1 95.12 42 ILE B O 1
ATOM 1415 N N . ALA B 1 43 ? 15.531 0.447 -1.828 1 96.44 43 ALA B N 1
ATOM 1416 C CA . ALA B 1 43 ? 15.617 0.568 -0.376 1 96.44 43 ALA B CA 1
ATOM 1417 C C . ALA B 1 43 ? 14.328 0.101 0.294 1 96.44 43 ALA B C 1
ATOM 1419 O O . ALA B 1 43 ? 13.242 0.295 -0.245 1 96.44 43 ALA B O 1
ATOM 1420 N N . PHE B 1 44 ? 14.492 -0.511 1.427 1 96.06 44 PHE B N 1
ATOM 1421 C CA . PHE B 1 44 ? 13.359 -1.004 2.203 1 96.06 44 PHE B CA 1
ATOM 1422 C C . PHE B 1 44 ? 13.281 -0.302 3.553 1 96.06 44 PHE B C 1
ATOM 1424 O O . PHE B 1 44 ? 14.273 -0.244 4.285 1 96.06 44 PHE B O 1
ATOM 1431 N N . VAL B 1 45 ? 12.07 0.157 3.828 1 96.06 45 VAL B N 1
ATOM 1432 C CA . VAL B 1 45 ? 11.852 0.729 5.152 1 96.06 45 VAL B CA 1
ATOM 1433 C C . VAL B 1 45 ? 10.719 -0.018 5.852 1 96.06 45 VAL B C 1
ATOM 1435 O O . VAL B 1 45 ? 9.828 -0.566 5.199 1 96.06 45 VAL B O 1
ATOM 1438 N N . ARG B 1 46 ? 10.727 -0.093 7.156 1 95.44 46 ARG B N 1
ATOM 1439 C CA . ARG B 1 46 ? 9.648 -0.674 7.949 1 95.44 46 ARG B CA 1
ATOM 1440 C C . ARG B 1 46 ? 8.414 0.222 7.938 1 95.44 46 ARG B C 1
ATOM 1442 O O . ARG B 1 46 ? 8.516 1.434 8.148 1 95.44 46 ARG B O 1
ATOM 1449 N N . ALA B 1 47 ? 7.293 -0.382 7.652 1 96.44 47 ALA B N 1
ATOM 1450 C CA . ALA B 1 47 ? 6.105 0.444 7.445 1 96.44 47 ALA B CA 1
ATOM 1451 C C . ALA B 1 47 ? 4.949 -0.027 8.328 1 96.44 47 ALA B C 1
ATOM 1453 O O . ALA B 1 47 ? 3.822 0.455 8.188 1 96.44 47 ALA B O 1
ATOM 1454 N N . GLY B 1 48 ? 5.102 -0.973 9.172 1 94.56 48 GLY B N 1
ATOM 1455 C CA . GLY B 1 48 ? 4.113 -1.539 10.07 1 94.56 48 GLY B CA 1
ATOM 1456 C C . GLY B 1 48 ? 4.449 -2.949 10.523 1 94.56 48 GLY B C 1
ATOM 1457 O O . GLY B 1 48 ? 5.535 -3.455 10.227 1 94.56 48 GLY B O 1
ATOM 1458 N N . HIS B 1 49 ? 3.533 -3.572 11.305 1 94.25 49 HIS B N 1
ATOM 1459 C CA . HIS B 1 49 ? 3.729 -4.949 11.75 1 94.25 49 HIS B CA 1
ATOM 1460 C C . HIS B 1 49 ? 3.812 -5.902 10.562 1 94.25 49 HIS B C 1
ATOM 1462 O O . HIS B 1 49 ? 2.816 -6.137 9.875 1 94.25 49 HIS B O 1
ATOM 1468 N N . GLY B 1 50 ? 5.02 -6.484 10.289 1 95 50 GLY B N 1
ATOM 1469 C CA . GLY B 1 50 ? 5.219 -7.406 9.188 1 95 50 GLY B CA 1
ATOM 1470 C C . GLY B 1 50 ? 5.059 -6.75 7.824 1 95 50 GLY B C 1
ATOM 1471 O O . GLY B 1 50 ? 4.762 -7.422 6.836 1 95 50 GLY B O 1
ATOM 1472 N N . LEU B 1 51 ? 5.16 -5.457 7.762 1 96.94 51 LEU B N 1
ATOM 1473 C CA . LEU B 1 51 ? 4.941 -4.688 6.539 1 96.94 51 LEU B CA 1
ATOM 1474 C C . LEU B 1 51 ? 6.156 -3.824 6.219 1 96.94 51 LEU B C 1
ATOM 1476 O O . LEU B 1 51 ? 6.664 -3.115 7.09 1 96.94 51 LEU B O 1
ATOM 1480 N N . MET B 1 52 ? 6.578 -3.881 4.941 1 96.69 52 MET B N 1
ATOM 1481 C CA . MET B 1 52 ? 7.656 -3.004 4.5 1 96.69 52 MET B CA 1
ATOM 1482 C C . MET B 1 52 ? 7.23 -2.184 3.289 1 96.69 52 MET B C 1
ATOM 1484 O O . MET B 1 52 ? 6.305 -2.564 2.57 1 96.69 52 MET B O 1
ATOM 1488 N N . LEU B 1 53 ? 7.859 -1.078 3.166 1 97.62 53 LEU B N 1
ATOM 1489 C CA . LEU B 1 53 ? 7.773 -0.207 2 1 97.62 53 LEU B CA 1
ATOM 1490 C C . LEU B 1 53 ? 9.078 -0.233 1.205 1 97.62 53 LEU B C 1
ATOM 1492 O O . LEU B 1 53 ? 10.148 0.055 1.747 1 97.62 53 LEU B O 1
ATOM 1496 N N . ALA B 1 54 ? 8.953 -0.647 0.036 1 97.62 54 ALA B N 1
ATOM 1497 C CA . ALA B 1 54 ? 10.102 -0.657 -0.861 1 97.62 54 ALA B CA 1
ATOM 1498 C C . ALA B 1 54 ? 10.094 0.561 -1.78 1 97.62 54 ALA B C 1
ATOM 1500 O O . ALA B 1 54 ? 9.062 0.899 -2.361 1 97.62 54 ALA B O 1
ATOM 1501 N N . LEU B 1 55 ? 11.156 1.224 -1.828 1 98.12 55 LEU B N 1
ATOM 1502 C CA . LEU B 1 55 ? 11.43 2.305 -2.771 1 98.12 55 LEU B CA 1
ATOM 1503 C C . LEU B 1 55 ? 12.328 1.825 -3.904 1 98.12 55 LEU B C 1
ATOM 1505 O O . LEU B 1 55 ? 13.539 1.657 -3.713 1 98.12 55 LEU B O 1
ATOM 1509 N N . TRP B 1 56 ? 11.758 1.626 -5.047 1 97.88 56 TRP B N 1
ATOM 1510 C CA . TRP B 1 56 ? 12.453 0.947 -6.137 1 97.88 56 TRP B CA 1
ATOM 1511 C C . TRP B 1 56 ? 12.555 1.848 -7.363 1 97.88 56 TRP B C 1
ATOM 1513 O O . TRP B 1 56 ? 11.57 2.477 -7.766 1 97.88 56 TRP B O 1
ATOM 1523 N N . ASP B 1 57 ? 13.742 1.827 -7.961 1 98.12 57 ASP B N 1
ATOM 1524 C CA . ASP B 1 57 ? 13.938 2.588 -9.195 1 98.12 57 ASP B CA 1
ATOM 1525 C C . ASP B 1 57 ? 12.891 2.219 -10.242 1 98.12 57 ASP B C 1
ATOM 1527 O O . ASP B 1 57 ? 12.867 1.092 -10.742 1 98.12 57 ASP B O 1
ATOM 1531 N N . VAL B 1 58 ? 12.109 3.203 -10.609 1 97.94 58 VAL B N 1
ATOM 1532 C CA . VAL B 1 58 ? 10.961 2.969 -11.484 1 97.94 58 VAL B CA 1
ATOM 1533 C C . VAL B 1 58 ? 11.445 2.486 -12.852 1 97.94 58 VAL B C 1
ATOM 1535 O O . VAL B 1 58 ? 10.734 1.759 -13.547 1 97.94 58 VAL B O 1
ATOM 1538 N N . ALA B 1 59 ? 12.648 2.795 -13.234 1 97.19 59 ALA B N 1
ATOM 1539 C CA . ALA B 1 59 ? 13.188 2.387 -14.523 1 97.19 59 ALA B CA 1
ATOM 1540 C C . ALA B 1 59 ? 13.391 0.875 -14.586 1 97.19 59 ALA B C 1
ATOM 1542 O O . ALA B 1 59 ? 13.469 0.294 -15.672 1 97.19 59 ALA B O 1
ATOM 1543 N N . GLN B 1 60 ? 13.438 0.198 -13.43 1 96.25 60 GLN B N 1
ATOM 1544 C CA . GLN B 1 60 ? 13.688 -1.236 -13.359 1 96.25 60 GLN B CA 1
ATOM 1545 C C . GLN B 1 60 ? 12.383 -2.021 -13.258 1 96.25 60 GLN B C 1
ATOM 1547 O O . GLN B 1 60 ? 12.359 -3.229 -13.516 1 96.25 60 GLN B O 1
ATOM 1552 N N . MET B 1 61 ? 11.312 -1.442 -12.938 1 96.06 61 MET B N 1
ATOM 1553 C CA . MET B 1 61 ? 10.062 -2.09 -12.547 1 96.06 61 MET B CA 1
ATOM 1554 C C . MET B 1 61 ? 9.461 -2.855 -13.719 1 96.06 61 MET B C 1
ATOM 1556 O O . MET B 1 61 ? 8.914 -3.945 -13.539 1 96.06 61 MET B O 1
ATOM 1560 N N . PRO B 1 62 ? 9.633 -2.309 -14.953 1 94.69 62 PRO B N 1
ATOM 1561 C CA . PRO B 1 62 ? 8.969 -3.004 -16.062 1 94.69 62 PRO B CA 1
ATOM 1562 C C . PRO B 1 62 ? 9.5 -4.422 -16.266 1 94.69 62 PRO B C 1
ATOM 1564 O O . PRO B 1 62 ? 8.781 -5.281 -16.781 1 94.69 62 PRO B O 1
ATOM 1567 N N . SER B 1 63 ? 10.68 -4.715 -15.844 1 91.88 63 SER B N 1
ATOM 1568 C CA . SER B 1 63 ? 11.227 -6.062 -15.969 1 91.88 63 SER B CA 1
ATOM 1569 C C . SER B 1 63 ? 10.414 -7.07 -15.164 1 91.88 63 SER B C 1
ATOM 1571 O O . SER B 1 63 ? 10.328 -8.242 -15.539 1 91.88 63 SER B O 1
ATOM 1573 N N . GLU B 1 64 ? 9.742 -6.605 -14.117 1 92.81 64 GLU B N 1
ATOM 1574 C CA . GLU B 1 64 ? 9.016 -7.504 -13.227 1 92.81 64 GLU B CA 1
ATOM 1575 C C . GLU B 1 64 ? 7.512 -7.281 -13.312 1 92.81 64 GLU B C 1
ATOM 1577 O O . GLU B 1 64 ? 6.727 -8.195 -13.047 1 92.81 64 GLU B O 1
ATOM 1582 N N . TYR B 1 65 ? 7.137 -6.078 -13.719 1 95.81 65 TYR B N 1
ATOM 1583 C CA . TYR B 1 65 ? 5.734 -5.73 -13.523 1 95.81 65 TYR B CA 1
ATOM 1584 C C . TYR B 1 65 ? 5.078 -5.355 -14.844 1 95.81 65 TYR B C 1
ATOM 1586 O O . TYR B 1 65 ? 3.881 -5.055 -14.891 1 95.81 65 TYR B O 1
ATOM 1594 N N . GLY B 1 66 ? 5.816 -5.441 -15.938 1 94.44 66 GLY B N 1
ATOM 1595 C CA . GLY B 1 66 ? 5.285 -5.012 -17.219 1 94.44 66 GLY B CA 1
ATOM 1596 C C . GLY B 1 66 ? 5.195 -3.502 -17.359 1 94.44 66 GLY B C 1
ATOM 1597 O O . GLY B 1 66 ? 6.082 -2.781 -16.891 1 94.44 66 GLY B O 1
ATOM 1598 N N . GLN B 1 67 ? 4.145 -3.018 -18 1 92.88 67 GLN B N 1
ATOM 1599 C CA . GLN B 1 67 ? 4.031 -1.604 -18.344 1 92.88 67 GLN B CA 1
ATOM 1600 C C . GLN B 1 67 ? 3.562 -0.78 -17.156 1 92.88 67 GLN B C 1
ATOM 1602 O O . GLN B 1 67 ? 2.365 -0.547 -16.984 1 92.88 67 GLN B O 1
ATOM 1607 N N . VAL B 1 68 ? 4.469 -0.408 -16.344 1 96.06 68 VAL B N 1
ATOM 1608 C CA . VAL B 1 68 ? 4.242 0.449 -15.18 1 96.06 68 VAL B CA 1
ATOM 1609 C C . VAL B 1 68 ? 5.105 1.703 -15.289 1 96.06 68 VAL B C 1
ATOM 1611 O O . VAL B 1 68 ? 6.137 1.696 -15.961 1 96.06 68 VAL B O 1
ATOM 1614 N N . GLY B 1 69 ? 4.586 2.734 -14.695 1 95.62 69 GLY B N 1
ATOM 1615 C CA . GLY B 1 69 ? 5.395 3.943 -14.688 1 95.62 69 GLY B CA 1
ATOM 1616 C C . GLY B 1 69 ? 4.613 5.184 -14.297 1 95.62 69 GLY B C 1
ATOM 1617 O O . GLY B 1 69 ? 3.402 5.117 -14.07 1 95.62 69 GLY B O 1
ATOM 1618 N N . HIS B 1 70 ? 5.355 6.242 -14.164 1 95 70 HIS B N 1
ATOM 1619 C CA . HIS B 1 70 ? 4.742 7.535 -13.883 1 95 70 HIS B CA 1
ATOM 1620 C C . HIS B 1 70 ? 4.055 8.094 -15.125 1 95 70 HIS B C 1
ATOM 1622 O O . HIS B 1 70 ? 4.535 7.91 -16.25 1 95 70 HIS B O 1
ATOM 1628 N N . SER B 1 71 ? 2.955 8.688 -14.883 1 92.56 71 SER B N 1
ATOM 1629 C CA . SER B 1 71 ? 2.17 9.336 -15.93 1 92.56 71 SER B CA 1
ATOM 1630 C C . SER B 1 71 ? 1.812 10.766 -15.547 1 92.56 71 SER B C 1
ATOM 1632 O O . SER B 1 71 ? 2.332 11.305 -14.57 1 92.56 71 SER B O 1
ATOM 1634 N N . GLN B 1 72 ?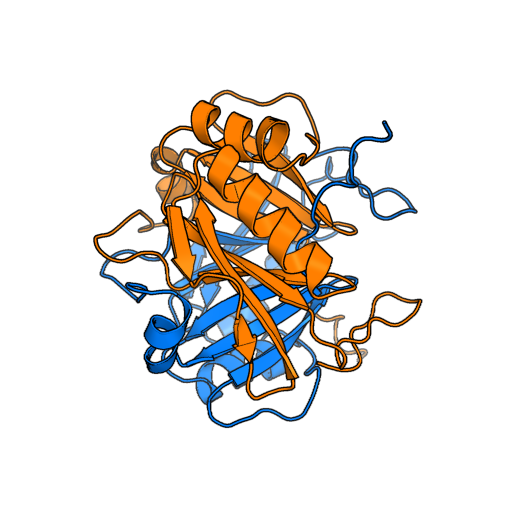 0.984 11.383 -16.406 1 90.69 72 GLN B N 1
ATOM 1635 C CA . GLN B 1 72 ? 0.561 12.758 -16.141 1 90.69 72 GLN B CA 1
ATOM 1636 C C . GLN B 1 72 ? -0.256 12.836 -14.859 1 90.69 72 GLN B C 1
ATOM 1638 O O . GLN B 1 72 ? -0.111 13.789 -14.086 1 90.69 72 GLN B O 1
ATOM 1643 N N . LEU B 1 73 ? -1.014 11.859 -14.656 1 92.81 73 LEU B N 1
ATOM 1644 C CA . LEU B 1 73 ? -1.787 11.773 -13.422 1 92.81 73 LEU B CA 1
ATOM 1645 C C . LEU B 1 73 ? -1.021 10.992 -12.359 1 92.81 73 LEU B C 1
ATOM 1647 O O . LEU B 1 73 ? -0.318 10.031 -12.672 1 92.81 73 LEU B O 1
ATOM 1651 N N . ALA B 1 74 ? -1.184 11.461 -11.148 1 94.62 74 ALA B N 1
ATOM 1652 C CA . ALA B 1 74 ? -0.655 10.648 -10.055 1 94.62 74 ALA B CA 1
ATOM 1653 C C . ALA B 1 74 ? -1.368 9.305 -9.977 1 94.62 74 ALA B C 1
ATOM 1655 O O . ALA B 1 74 ? -2.553 9.203 -10.305 1 94.62 74 ALA B O 1
ATOM 1656 N N . PRO B 1 75 ? -0.622 8.297 -9.539 1 95.88 75 PRO B N 1
ATOM 1657 C CA . PRO B 1 75 ? -1.267 6.992 -9.359 1 95.88 75 PRO B CA 1
ATOM 1658 C C . PRO B 1 75 ? -2.492 7.059 -8.453 1 95.88 75 PRO B C 1
ATOM 1660 O O . PRO B 1 75 ? -2.494 7.797 -7.469 1 95.88 75 PRO B O 1
ATOM 1663 N N . PRO B 1 76 ? -3.52 6.328 -8.812 1 97.25 76 PRO B N 1
ATOM 1664 C CA . PRO B 1 76 ? -4.719 6.324 -7.973 1 97.25 76 PRO B CA 1
ATOM 1665 C C . PRO B 1 76 ? -4.566 5.434 -6.738 1 97.25 76 PRO B C 1
ATOM 1667 O O . PRO B 1 76 ? -5.332 4.484 -6.562 1 97.25 76 PRO B O 1
ATOM 1670 N N . VAL B 1 77 ? -3.609 5.75 -5.934 1 98.06 77 VAL B N 1
ATOM 1671 C CA . VAL B 1 77 ? -3.26 5.055 -4.699 1 98.06 77 VAL B CA 1
ATOM 1672 C C . VAL B 1 77 ? -2.953 6.066 -3.602 1 98.06 77 VAL B C 1
ATOM 1674 O O . VAL B 1 77 ? -2.373 7.125 -3.867 1 98.06 77 VAL B O 1
ATOM 1677 N N . SER B 1 78 ? -3.348 5.75 -2.424 1 98.19 78 SER B N 1
ATOM 1678 C CA . SER B 1 78 ? -2.938 6.539 -1.267 1 98.19 78 SER B CA 1
ATOM 1679 C C . SER B 1 78 ? -2.498 5.641 -0.115 1 98.19 78 SER B C 1
ATOM 1681 O O . SER B 1 78 ? -3.014 4.531 0.047 1 98.19 78 SER B O 1
ATOM 1683 N N . LEU B 1 79 ? -1.524 6.066 0.564 1 98.38 79 LEU B N 1
ATOM 1684 C CA . LEU B 1 79 ? -1.067 5.438 1.799 1 98.38 79 LEU B CA 1
ATOM 1685 C C . LEU B 1 79 ? -1.558 6.215 3.018 1 98.38 79 LEU B C 1
ATOM 1687 O O . LEU B 1 79 ? -1.363 7.426 3.105 1 98.38 79 LEU B O 1
ATOM 1691 N N . GLY B 1 80 ? -2.174 5.508 3.92 1 97.94 80 GLY B N 1
ATOM 1692 C CA . GLY B 1 80 ? -2.787 6.152 5.07 1 97.94 80 GLY B CA 1
ATOM 1693 C C . GLY B 1 80 ? -2.088 5.828 6.379 1 97.94 80 GLY B C 1
ATOM 1694 O O . GLY B 1 80 ? -1.658 4.695 6.594 1 97.94 80 GLY B O 1
ATOM 1695 N N . HIS B 1 81 ? -1.969 6.781 7.195 1 97.62 81 HIS B N 1
ATOM 1696 C CA . HIS B 1 81 ? -1.473 6.676 8.562 1 97.62 81 HIS B CA 1
ATOM 1697 C C . HIS B 1 81 ? -2.494 7.207 9.562 1 97.62 81 HIS B C 1
ATOM 1699 O O . HIS B 1 81 ? -2.664 8.422 9.695 1 97.62 81 HIS B O 1
ATOM 1705 N N . ASN B 1 82 ? -3.146 6.32 10.234 1 97.25 82 ASN B N 1
ATOM 1706 C CA . ASN B 1 82 ? -4.086 6.719 11.273 1 97.25 82 ASN B CA 1
ATOM 1707 C C . ASN B 1 82 ? -3.369 7.094 12.57 1 97.25 82 ASN B C 1
ATOM 1709 O O . ASN B 1 82 ? -2.439 6.402 12.992 1 97.25 82 ASN B O 1
ATOM 1713 N N . VAL B 1 83 ? -3.816 8.156 13.133 1 96.62 83 VAL B N 1
ATOM 1714 C CA . VAL B 1 83 ? -3.213 8.656 14.359 1 96.62 83 VAL B CA 1
ATOM 1715 C C . VAL B 1 83 ? -4.285 8.797 15.438 1 96.62 83 VAL B C 1
ATOM 1717 O O . VAL B 1 83 ? -5.469 8.57 15.18 1 96.62 83 VAL B O 1
ATOM 1720 N N . GLY B 1 84 ? -3.848 9.117 16.688 1 95.25 84 GLY B N 1
ATOM 1721 C CA . GLY B 1 84 ? -4.73 9.062 17.844 1 95.25 84 GLY B CA 1
ATOM 1722 C C . GLY B 1 84 ? -5.434 10.383 18.109 1 95.25 84 GLY B C 1
ATOM 1723 O O . GLY B 1 84 ? -6.312 10.453 18.984 1 95.25 84 GLY B O 1
ATOM 1724 N N . SER B 1 85 ? -5.059 11.531 17.406 1 96.94 85 SER B N 1
ATOM 1725 C CA . SER B 1 85 ? -5.652 12.836 17.688 1 96.94 85 SER B CA 1
ATOM 1726 C C . SER B 1 85 ? -5.543 13.766 16.484 1 96.94 85 SER B C 1
ATOM 1728 O O . SER B 1 85 ? -4.715 13.547 15.594 1 96.94 85 SER B O 1
ATOM 1730 N N . ASP B 1 86 ? -6.398 14.828 16.5 1 97.69 86 ASP B N 1
ATOM 1731 C CA . ASP B 1 86 ? -6.348 15.867 15.469 1 97.69 86 ASP B CA 1
ATOM 1732 C C . ASP B 1 86 ? -4.984 16.562 15.461 1 97.69 86 ASP B C 1
ATOM 1734 O O . ASP B 1 86 ? -4.445 16.859 14.398 1 97.69 86 ASP B O 1
ATOM 1738 N N . ARG B 1 87 ? -4.426 16.766 16.641 1 97.44 87 ARG B N 1
ATOM 1739 C CA . ARG B 1 87 ? -3.129 17.422 16.75 1 97.44 87 ARG B CA 1
ATOM 1740 C C . ARG B 1 87 ? -2.041 16.609 16.047 1 97.44 87 ARG B C 1
ATOM 1742 O O . ARG B 1 87 ? -1.13 17.188 15.445 1 97.44 87 ARG B O 1
ATOM 1749 N N . GLU B 1 88 ? -2.15 15.336 16.109 1 97.19 88 GLU B N 1
ATOM 1750 C CA . GLU B 1 88 ? -1.155 14.484 15.469 1 97.19 88 GLU B CA 1
ATOM 1751 C C . GLU B 1 88 ? -1.276 14.555 13.945 1 97.19 88 GLU B C 1
ATOM 1753 O O . GLU B 1 88 ? -0.28 14.422 13.234 1 97.19 88 GLU B O 1
ATOM 1758 N N . VAL B 1 89 ? -2.51 14.719 13.43 1 97.88 89 VAL B N 1
ATOM 1759 C CA . VAL B 1 89 ? -2.684 14.922 11.992 1 97.88 89 VAL B CA 1
ATOM 1760 C C . VAL B 1 89 ? -1.909 16.156 11.555 1 97.88 89 VAL B C 1
ATOM 1762 O O . VAL B 1 89 ? -1.127 16.109 10.602 1 97.88 89 VAL B O 1
ATOM 1765 N N . GLU B 1 90 ? -2.07 17.219 12.242 1 98.06 90 GLU B N 1
ATOM 1766 C CA . GLU B 1 90 ? -1.409 18.484 11.922 1 98.06 90 GLU B CA 1
ATOM 1767 C C . GLU B 1 90 ? 0.109 18.344 12.016 1 98.06 90 GLU B C 1
ATOM 1769 O O . GLU B 1 90 ? 0.835 18.859 11.164 1 98.06 90 GLU B O 1
ATOM 1774 N N . ALA B 1 91 ? 0.529 17.672 13.055 1 96.81 91 ALA B N 1
ATOM 1775 C CA . ALA B 1 91 ? 1.963 17.5 13.273 1 96.81 91 ALA B CA 1
ATOM 1776 C C . ALA B 1 91 ? 2.602 16.734 12.125 1 96.81 91 ALA B C 1
ATOM 1778 O O . ALA B 1 91 ? 3.656 17.109 11.617 1 96.81 91 ALA B O 1
ATOM 1779 N N . HIS B 1 92 ? 1.966 15.641 11.75 1 96.69 92 HIS B N 1
ATOM 1780 C CA . HIS B 1 92 ? 2.504 14.836 10.656 1 96.69 92 HIS B CA 1
ATOM 1781 C C . HIS B 1 92 ? 2.461 15.602 9.336 1 96.69 92 HIS B C 1
ATOM 1783 O O . HIS B 1 92 ? 3.381 15.5 8.523 1 96.69 92 HIS B O 1
ATOM 1789 N N . TYR B 1 93 ? 1.417 16.328 9.117 1 97.62 93 TYR B N 1
ATOM 1790 C CA . TYR B 1 93 ? 1.292 17.156 7.926 1 97.62 93 TYR B CA 1
ATOM 1791 C C . TYR B 1 93 ? 2.439 18.156 7.836 1 97.62 93 TYR B C 1
ATOM 1793 O O . TYR B 1 93 ? 3.115 18.25 6.809 1 97.62 93 TYR B O 1
ATOM 1801 N N . ARG B 1 94 ? 2.695 18.844 8.883 1 97.5 94 ARG B N 1
ATOM 1802 C CA . ARG B 1 94 ? 3.768 19.844 8.93 1 97.5 94 ARG B CA 1
ATOM 1803 C C . ARG B 1 94 ? 5.129 19.188 8.727 1 97.5 94 ARG B C 1
ATOM 1805 O O . ARG B 1 94 ? 5.98 19.703 8.008 1 97.5 94 ARG B O 1
ATOM 1812 N N . ARG B 1 95 ? 5.254 18.109 9.359 1 96.5 95 ARG B N 1
ATOM 1813 C CA . ARG B 1 95 ? 6.504 17.375 9.219 1 96.5 95 ARG B CA 1
ATOM 1814 C C . ARG B 1 95 ? 6.754 16.984 7.77 1 96.5 95 ARG B C 1
ATOM 1816 O O . ARG B 1 95 ? 7.871 17.109 7.27 1 96.5 95 ARG B O 1
ATOM 1823 N N . ALA B 1 96 ? 5.75 16.484 7.145 1 97.06 96 ALA B N 1
ATOM 1824 C CA . ALA B 1 96 ? 5.871 16.062 5.75 1 97.06 96 ALA B CA 1
ATOM 1825 C C . ALA B 1 96 ? 6.219 17.25 4.852 1 97.06 96 ALA B C 1
ATOM 1827 O O . ALA B 1 96 ? 7.066 17.141 3.965 1 97.06 96 ALA B O 1
ATOM 1828 N N . LEU B 1 97 ? 5.578 18.344 5.078 1 98 97 LEU B N 1
ATOM 1829 C CA . LEU B 1 97 ? 5.867 19.531 4.289 1 98 97 LEU B CA 1
ATOM 1830 C C . LEU B 1 97 ? 7.309 19.984 4.5 1 98 97 LEU B C 1
ATOM 1832 O O . LEU B 1 97 ? 8 20.344 3.539 1 98 97 LEU B O 1
ATOM 1836 N N . LYS B 1 98 ? 7.703 19.984 5.711 1 97.19 98 LYS B N 1
ATOM 1837 C CA . LYS B 1 98 ? 9.078 20.359 6.031 1 97.19 98 LYS B CA 1
ATOM 1838 C C . LYS B 1 98 ? 10.07 19.438 5.332 1 97.19 98 LYS B C 1
ATOM 1840 O O . LYS B 1 98 ? 11.156 19.859 4.93 1 97.19 98 LYS B O 1
ATOM 1845 N N . ALA B 1 99 ? 9.656 18.203 5.148 1 96.69 99 ALA B N 1
ATOM 1846 C CA . ALA B 1 99 ? 10.508 17.203 4.516 1 96.69 99 ALA B CA 1
ATOM 1847 C C . ALA B 1 99 ? 10.492 17.344 2.998 1 96.69 99 ALA B C 1
ATOM 1849 O O . ALA B 1 99 ? 11.242 16.672 2.297 1 96.69 99 ALA B O 1
ATOM 1850 N N . GLY B 1 100 ? 9.625 18.172 2.465 1 97.25 100 GLY B N 1
ATOM 1851 C CA . GLY B 1 100 ? 9.648 18.438 1.035 1 97.25 100 GLY B CA 1
ATOM 1852 C C . GLY B 1 100 ? 8.422 17.922 0.313 1 97.25 100 GLY B C 1
ATOM 1853 O O . GLY B 1 100 ? 8.344 17.984 -0.916 1 97.25 100 GLY B O 1
ATOM 1854 N N . ALA B 1 101 ? 7.438 17.406 1.047 1 98.12 101 ALA B N 1
ATOM 1855 C CA . ALA B 1 101 ? 6.191 17 0.408 1 98.12 101 ALA B CA 1
ATOM 1856 C C . ALA B 1 101 ? 5.43 18.188 -0.146 1 98.12 101 ALA B C 1
ATOM 1858 O O . ALA B 1 101 ? 5.578 19.312 0.35 1 98.12 101 ALA B O 1
ATOM 1859 N N . SER B 1 102 ? 4.613 17.922 -1.167 1 98 102 SER B N 1
ATOM 1860 C CA . SER B 1 102 ? 3.699 18.938 -1.689 1 98 102 SER B CA 1
ATOM 1861 C C . SER B 1 102 ? 2.346 18.875 -0.986 1 98 102 SER B C 1
ATOM 1863 O O . SER B 1 102 ? 1.805 17.781 -0.765 1 98 102 SER B O 1
ATOM 1865 N N . PRO B 1 103 ? 1.816 20.031 -0.638 1 98.06 103 PRO B N 1
ATOM 1866 C CA . PRO B 1 103 ? 0.477 20.031 -0.044 1 98.06 103 PRO B CA 1
ATOM 1867 C C . PRO B 1 103 ? -0.61 19.656 -1.05 1 98.06 103 PRO B C 1
ATOM 1869 O O . PRO B 1 103 ? -0.548 20.062 -2.211 1 98.06 103 PRO B O 1
ATOM 1872 N N . VAL B 1 104 ? -1.501 18.844 -0.654 1 98 104 VAL B N 1
ATOM 1873 C CA . VAL B 1 104 ? -2.664 18.5 -1.464 1 98 104 VAL B CA 1
ATOM 1874 C C . VAL B 1 104 ? -3.936 19 -0.786 1 98 104 VAL B C 1
A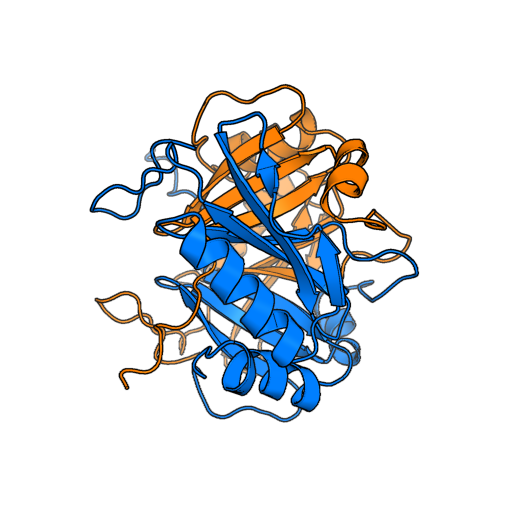TOM 1876 O O . VAL B 1 104 ? -4.676 19.797 -1.36 1 98 104 VAL B O 1
ATOM 1879 N N . ASN B 1 105 ? -4.195 18.547 0.415 1 97.81 105 ASN B N 1
ATOM 1880 C CA . ASN B 1 105 ? -5.254 19.047 1.279 1 97.81 105 ASN B CA 1
ATOM 1881 C C . ASN B 1 105 ? -4.746 19.297 2.697 1 97.81 105 ASN B C 1
ATOM 1883 O O . ASN B 1 105 ? -4.234 18.391 3.348 1 97.81 105 ASN B O 1
ATOM 1887 N N . ALA B 1 106 ? -4.973 20.547 3.168 1 98.12 106 ALA B N 1
ATOM 1888 C CA . ALA B 1 106 ? -4.594 20.875 4.539 1 98.12 106 ALA B CA 1
ATOM 1889 C C . ALA B 1 106 ? -5.484 20.156 5.547 1 98.12 106 ALA B C 1
ATOM 1891 O O . ALA B 1 106 ? -6.559 19.672 5.195 1 98.12 106 ALA B O 1
ATOM 1892 N N . PRO B 1 107 ? -4.98 20.031 6.793 1 98.38 107 PRO B N 1
ATOM 1893 C CA . PRO B 1 107 ? -5.812 19.375 7.805 1 98.38 107 PRO B CA 1
ATOM 1894 C C . PRO B 1 107 ? -7.207 19.984 7.91 1 98.38 107 PRO B C 1
ATOM 1896 O O . PRO B 1 107 ? -7.34 21.203 8.023 1 98.38 107 PRO B O 1
ATOM 1899 N N . ALA B 1 108 ? -8.164 19.141 7.875 1 97.94 108 ALA B N 1
ATOM 1900 C CA . ALA B 1 108 ? -9.555 19.594 7.922 1 97.94 108 ALA B CA 1
ATOM 1901 C C . ALA B 1 108 ? -10.461 18.547 8.57 1 97.94 108 ALA B C 1
ATOM 1903 O O . ALA B 1 108 ? -10.234 17.344 8.422 1 97.94 108 ALA B O 1
ATOM 1904 N N . LYS B 1 109 ? -11.445 19.031 9.203 1 97.44 109 LYS B N 1
ATOM 1905 C CA . LYS B 1 109 ? -12.477 18.141 9.719 1 97.44 109 LYS B CA 1
ATOM 1906 C C . LYS B 1 109 ? -13.242 17.469 8.586 1 97.44 109 LYS B C 1
ATOM 1908 O O . LYS B 1 109 ? -13.492 18.094 7.547 1 97.44 109 LYS B O 1
ATOM 1913 N N . GLN B 1 110 ? -13.57 16.188 8.867 1 94.12 110 GLN B N 1
ATOM 1914 C CA . GLN B 1 110 ? -14.242 15.414 7.828 1 94.12 110 GLN B CA 1
ATOM 1915 C C . GLN B 1 110 ? -15.688 15.109 8.219 1 94.12 110 GLN B C 1
ATOM 1917 O O . GLN B 1 110 ? -16.016 15.047 9.398 1 94.12 110 GLN B O 1
ATOM 1922 N N . PRO B 1 111 ? -16.5 14.852 7.219 1 89.19 111 PRO B N 1
ATOM 1923 C CA . PRO B 1 111 ? -17.906 14.578 7.496 1 89.19 111 PRO B CA 1
ATOM 1924 C C . PRO B 1 111 ? -18.109 13.312 8.336 1 89.19 111 PRO B C 1
ATOM 1926 O O . PRO B 1 111 ? -19.094 13.219 9.086 1 89.19 111 PRO B O 1
ATOM 1929 N N . TRP B 1 112 ? -17.312 12.391 8.133 1 84.81 112 TRP B N 1
ATOM 1930 C CA . TRP B 1 112 ? -17.438 11.125 8.852 1 84.81 112 TRP B CA 1
ATOM 1931 C C . TRP B 1 112 ? -16.922 11.258 10.281 1 84.81 112 TRP B C 1
ATOM 1933 O O . TRP B 1 112 ? -16.875 10.281 11.023 1 84.81 112 TRP B O 1
ATOM 1943 N N . GLY B 1 113 ? -16.453 12.383 10.664 1 87.69 113 GLY B N 1
ATOM 1944 C CA . GLY B 1 113 ? -15.867 12.602 11.977 1 87.69 113 GLY B CA 1
ATOM 1945 C C . GLY B 1 113 ? -14.359 12.508 11.992 1 87.69 113 GLY B C 1
ATOM 1946 O O . GLY B 1 113 ? -13.766 11.805 11.164 1 87.69 113 GLY B O 1
ATOM 1947 N N . GLY B 1 114 ? -13.719 13.352 12.625 1 95.31 114 GLY B N 1
ATOM 1948 C CA . GLY B 1 114 ? -12.266 13.383 12.727 1 95.31 114 GLY B CA 1
ATOM 1949 C C . GLY B 1 114 ? -11.625 14.406 11.805 1 95.31 114 GLY B C 1
ATOM 1950 O O . GLY B 1 114 ? -12.242 15.422 11.477 1 95.31 114 GLY B O 1
ATOM 1951 N N . MET B 1 115 ? -10.383 14.141 11.492 1 98.06 115 MET B N 1
ATOM 1952 C CA . MET B 1 115 ? -9.586 15.07 10.688 1 98.06 115 MET B CA 1
ATOM 1953 C C . MET B 1 115 ? -8.656 14.312 9.75 1 98.06 115 MET B C 1
ATOM 1955 O O . MET B 1 115 ? -8.109 13.266 10.117 1 98.06 115 MET B O 1
ATOM 1959 N N . SER B 1 116 ? -8.531 14.812 8.602 1 97.88 116 SER B N 1
ATOM 1960 C CA . SER B 1 116 ? -7.559 14.25 7.668 1 97.88 116 SER B CA 1
ATOM 1961 C C . SER B 1 116 ? -6.781 15.344 6.945 1 97.88 116 SER B C 1
ATOM 1963 O O . SER B 1 116 ? -7.207 16.5 6.922 1 97.88 116 SER B O 1
ATOM 1965 N N . ALA B 1 117 ? -5.641 15 6.449 1 98.25 117 ALA B N 1
ATOM 1966 C CA . ALA B 1 117 ? -4.781 15.812 5.59 1 98.25 117 ALA B CA 1
ATOM 1967 C C . ALA B 1 117 ? -4.062 14.945 4.555 1 98.25 117 ALA B C 1
ATOM 1969 O O . ALA B 1 117 ? -3.781 13.773 4.809 1 98.25 117 ALA B O 1
ATOM 1970 N N . CYS B 1 118 ? -3.777 15.531 3.471 1 98.5 118 CYS B N 1
ATOM 1971 C CA . CYS B 1 118 ? -3.129 14.789 2.395 1 98.5 118 CYS B CA 1
ATOM 1972 C C . CYS B 1 118 ? -1.934 15.562 1.845 1 98.5 118 CYS B C 1
ATOM 1974 O O . CYS B 1 118 ? -2.01 16.781 1.647 1 98.5 118 CYS B O 1
ATOM 1976 N N . VAL B 1 119 ? -0.872 14.891 1.64 1 98.31 119 VAL B N 1
ATOM 1977 C CA . VAL B 1 119 ? 0.301 15.438 0.967 1 98.31 119 VAL B CA 1
ATOM 1978 C C . VAL B 1 119 ? 0.748 14.492 -0.146 1 98.31 119 VAL B C 1
ATOM 1980 O O . VAL B 1 119 ? 0.261 13.359 -0.242 1 98.31 119 VAL B O 1
ATOM 1983 N N . ALA B 1 120 ? 1.612 14.984 -0.999 1 98.31 120 ALA B N 1
ATOM 1984 C CA . ALA B 1 120 ? 2.279 14.172 -2.012 1 98.31 120 ALA B CA 1
ATOM 1985 C C . ALA B 1 120 ? 3.773 14.055 -1.724 1 98.31 120 ALA B C 1
ATOM 1987 O O . ALA B 1 120 ? 4.445 15.055 -1.464 1 98.31 120 ALA B O 1
ATOM 1988 N N . ASP B 1 121 ? 4.254 12.82 -1.724 1 98 121 ASP B N 1
ATOM 1989 C CA . ASP B 1 121 ? 5.691 12.641 -1.546 1 98 121 ASP B CA 1
ATOM 1990 C C . ASP B 1 121 ? 6.461 13.102 -2.781 1 98 121 ASP B C 1
ATOM 1992 O O . ASP B 1 121 ? 5.863 13.594 -3.742 1 98 121 ASP B O 1
ATOM 1996 N N . PRO B 1 122 ? 7.777 13 -2.852 1 97.38 122 PRO B N 1
ATOM 1997 C CA . PRO B 1 122 ? 8.57 13.57 -3.939 1 97.38 122 PRO B CA 1
ATOM 1998 C C . PRO B 1 122 ? 8.188 13.016 -5.309 1 97.38 122 PRO B C 1
ATOM 2000 O O . PRO B 1 122 ? 8.422 13.664 -6.332 1 97.38 122 PRO B O 1
ATOM 2003 N N . ASP B 1 123 ? 7.641 11.828 -5.387 1 97.38 123 ASP B N 1
ATOM 2004 C CA . ASP B 1 123 ? 7.266 11.227 -6.66 1 97.38 123 ASP B CA 1
ATOM 2005 C C . ASP B 1 123 ? 5.762 11.344 -6.906 1 97.38 123 ASP B C 1
ATOM 2007 O O . ASP B 1 123 ? 5.242 10.812 -7.891 1 97.38 123 ASP B O 1
ATOM 2011 N N . GLY B 1 124 ? 5.094 11.961 -5.949 1 96.88 124 GLY B N 1
ATOM 2012 C CA . GLY B 1 124 ? 3.689 12.25 -6.172 1 96.88 124 GLY B CA 1
ATOM 2013 C C . GLY B 1 124 ? 2.758 11.242 -5.523 1 96.88 124 GLY B C 1
ATOM 2014 O O . GLY B 1 124 ? 1.536 11.367 -5.625 1 96.88 124 GLY B O 1
ATOM 2015 N N . PHE B 1 125 ? 3.258 10.234 -4.898 1 98.06 125 PHE B N 1
ATOM 2016 C CA . PHE B 1 125 ? 2.393 9.32 -4.16 1 98.06 125 PHE B CA 1
ATOM 2017 C C . PHE B 1 125 ? 1.676 10.055 -3.029 1 98.06 125 PHE B C 1
ATOM 2019 O O . PHE B 1 125 ? 2.277 10.875 -2.336 1 98.06 125 PHE B O 1
ATOM 2026 N N . ARG B 1 126 ? 0.438 9.734 -2.875 1 98.38 126 ARG B N 1
ATOM 2027 C CA . ARG B 1 126 ? -0.374 10.43 -1.878 1 98.38 126 ARG B CA 1
ATOM 2028 C C . ARG B 1 126 ? -0.259 9.758 -0.515 1 98.38 126 ARG B C 1
ATOM 2030 O O . ARG B 1 126 ? -0.261 8.523 -0.422 1 98.38 126 ARG B O 1
ATOM 2037 N N . TRP B 1 127 ? -0.125 10.547 0.485 1 98.06 127 TRP B N 1
ATOM 2038 C CA . TRP B 1 127 ? -0.139 10.156 1.892 1 98.06 127 TRP B CA 1
ATOM 2039 C C . TRP B 1 127 ? -1.285 10.836 2.633 1 98.06 127 TRP B C 1
ATOM 2041 O O . TRP B 1 127 ? -1.436 12.055 2.568 1 98.06 127 TRP B O 1
ATOM 2051 N N . ASP B 1 128 ? -2.027 10.039 3.338 1 97.94 128 ASP B N 1
ATOM 2052 C CA . ASP B 1 128 ? -3.111 10.555 4.168 1 97.94 128 ASP B CA 1
ATOM 2053 C C . ASP B 1 128 ? -2.793 10.391 5.652 1 97.94 128 ASP B C 1
ATOM 2055 O O . ASP B 1 128 ? -2.588 9.266 6.125 1 97.94 128 ASP B O 1
ATOM 2059 N N . PHE B 1 129 ? -2.768 11.453 6.324 1 97.75 129 PHE B N 1
ATOM 2060 C CA . PHE B 1 129 ? -2.773 11.422 7.781 1 97.75 129 PHE B CA 1
ATOM 2061 C C . PHE B 1 129 ? -4.191 11.586 8.32 1 97.75 129 PHE B C 1
ATOM 2063 O O . PHE B 1 129 ? -4.887 12.539 7.973 1 97.75 129 PHE B O 1
ATOM 2070 N N . VAL B 1 130 ? -4.562 10.68 9.203 1 98 130 VAL B N 1
ATOM 2071 C CA . VAL B 1 130 ? -5.988 10.625 9.516 1 98 130 VAL B CA 1
ATOM 2072 C C . VAL B 1 130 ? -6.184 10.406 11.008 1 98 130 VAL B C 1
ATOM 2074 O O . VAL B 1 130 ? -5.52 9.562 11.617 1 98 130 VAL B O 1
ATOM 2077 N N . HIS B 1 131 ? -6.996 11.164 11.57 1 98.25 131 HIS B N 1
ATOM 2078 C CA . HIS B 1 131 ? -7.613 10.852 12.859 1 98.25 131 HIS B CA 1
ATOM 2079 C C . HIS B 1 131 ? -9.07 10.445 12.688 1 98.25 131 HIS B C 1
ATOM 2081 O O . HIS B 1 131 ? -9.93 11.289 12.414 1 98.25 131 HIS B O 1
ATOM 2087 N N . ASN B 1 132 ? -9.305 9.203 12.773 1 96.31 132 ASN B N 1
ATOM 2088 C CA . ASN B 1 132 ? -10.641 8.617 12.734 1 96.31 132 ASN B CA 1
ATOM 2089 C C . ASN B 1 132 ? -11.031 8.016 14.086 1 96.31 132 ASN B C 1
ATOM 2091 O O . ASN B 1 132 ? -10.562 6.934 14.445 1 96.31 132 ASN B O 1
ATOM 2095 N N . PRO B 1 133 ? -11.922 8.664 14.781 1 94.19 133 PRO B N 1
ATOM 2096 C CA . PRO B 1 133 ? -12.273 8.203 16.125 1 94.19 133 PRO B CA 1
ATOM 2097 C C . PRO B 1 133 ? -12.953 6.84 16.125 1 94.19 133 PRO B C 1
ATOM 2099 O O . PRO B 1 133 ? -13.047 6.195 17.172 1 94.19 133 PRO B O 1
ATOM 2102 N N . THR B 1 134 ? -13.422 6.402 15.023 1 92.38 134 THR B N 1
ATOM 2103 C CA . THR B 1 134 ? -14.133 5.133 14.953 1 92.38 134 THR B CA 1
ATOM 2104 C C . THR B 1 134 ? -13.211 4.012 14.492 1 92.38 134 THR B C 1
ATOM 2106 O O . THR B 1 134 ? -13.617 2.85 14.438 1 92.38 134 THR B O 1
ATOM 2109 N N . PHE B 1 135 ? -11.977 4.297 14.172 1 92.88 135 PHE B N 1
ATOM 2110 C CA . PHE B 1 135 ? -11.008 3.301 13.742 1 92.88 135 PHE B CA 1
ATOM 2111 C C . PHE B 1 135 ? -10.523 2.467 14.922 1 92.88 135 PHE B C 1
ATOM 2113 O O . PHE B 1 135 ? -9.961 3.004 15.875 1 92.88 135 PHE B O 1
ATOM 2120 N N . VAL B 1 136 ? -10.758 1.16 14.867 1 92.5 136 VAL B N 1
ATOM 2121 C CA . VAL B 1 136 ? -10.414 0.304 15.992 1 92.5 136 VAL B 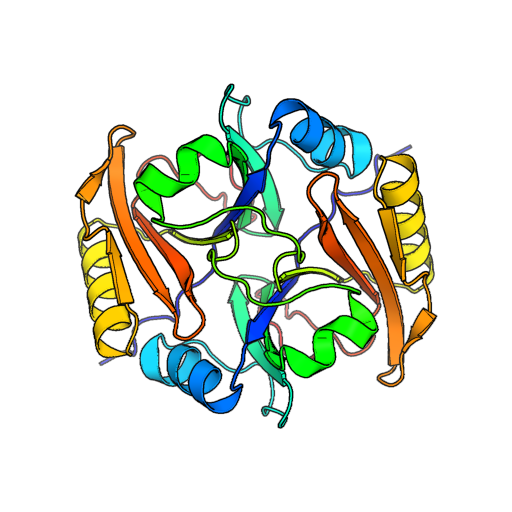CA 1
ATOM 2122 C C . VAL B 1 136 ? -9.586 -0.884 15.516 1 92.5 136 VAL B C 1
ATOM 2124 O O . VAL B 1 136 ? -10 -1.613 14.609 1 92.5 136 VAL B 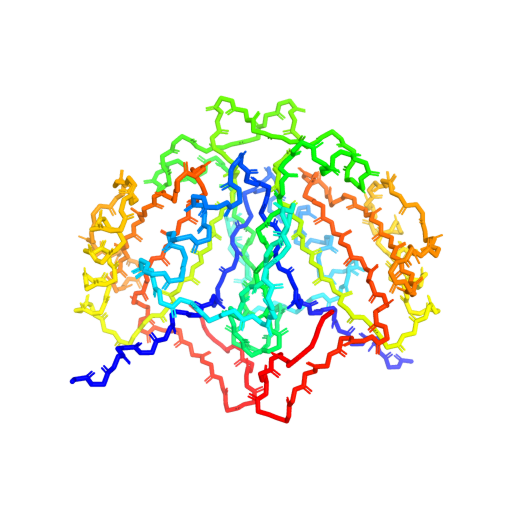O 1
ATOM 2127 N N . VAL B 1 137 ? -8.438 -1.061 16.062 1 92.88 137 VAL B N 1
ATOM 2128 C CA . VAL B 1 137 ? -7.598 -2.244 15.898 1 92.88 137 VAL B CA 1
ATOM 2129 C C . VAL B 1 137 ? -7.617 -3.074 17.172 1 92.88 137 VAL B C 1
ATOM 2131 O O . VAL B 1 137 ? -7.266 -2.582 18.25 1 92.88 137 VAL B O 1
ATOM 2134 N N . GLU B 1 138 ? -7.988 -4.262 17.016 1 93.19 138 GLU B N 1
ATOM 2135 C CA . GLU B 1 138 ? -8.047 -5.168 18.156 1 93.19 138 GLU B CA 1
ATOM 2136 C C . GLU B 1 138 ? -6.645 -5.609 18.578 1 93.19 138 GLU B C 1
ATOM 2138 O O . GLU B 1 138 ? -5.676 -5.406 17.844 1 93.19 138 GLU B O 1
ATOM 2143 N N . ALA B 1 139 ? -6.574 -6.223 19.734 1 89.81 139 ALA B N 1
ATOM 2144 C CA . ALA B 1 139 ? -5.301 -6.625 20.328 1 89.81 139 ALA B CA 1
ATOM 2145 C C . ALA B 1 139 ? -4.543 -7.578 19.406 1 89.81 139 ALA B C 1
ATOM 2147 O O . ALA B 1 139 ? -3.311 -7.562 19.359 1 89.81 139 ALA B O 1
ATOM 2148 N N . ASP B 1 140 ? -5.246 -8.297 18.609 1 88.56 140 ASP B N 1
ATOM 2149 C CA . ASP B 1 140 ? -4.617 -9.281 17.719 1 88.56 140 ASP B CA 1
ATOM 2150 C C . ASP B 1 140 ? -4.273 -8.656 16.375 1 88.56 140 ASP B C 1
ATOM 2152 O O . ASP B 1 140 ? -3.797 -9.352 15.469 1 88.56 140 ASP B O 1
ATOM 2156 N N . GLY B 1 141 ? -4.574 -7.43 16.203 1 91.06 141 GLY B N 1
ATOM 2157 C CA . GLY B 1 141 ? -4.203 -6.715 15 1 91.06 141 GLY B CA 1
ATOM 2158 C C . GLY B 1 141 ? -5.34 -6.602 14 1 91.06 141 GLY B C 1
ATOM 2159 O O . GLY B 1 141 ? -5.211 -5.922 12.984 1 91.06 141 GLY B O 1
ATOM 2160 N N . ARG B 1 142 ? -6.434 -7.281 14.305 1 91.62 142 ARG B N 1
ATOM 2161 C CA . ARG B 1 142 ? -7.586 -7.227 13.414 1 91.62 142 ARG B CA 1
ATOM 2162 C C . ARG B 1 142 ? -8.281 -5.871 13.492 1 91.62 142 ARG B C 1
ATOM 2164 O O . ARG B 1 142 ? -8.555 -5.375 14.586 1 91.62 142 ARG B O 1
ATOM 2171 N N . ILE B 1 143 ? -8.539 -5.277 12.32 1 92.31 143 ILE B N 1
ATOM 2172 C CA . ILE B 1 143 ? -9.336 -4.059 12.281 1 92.31 143 ILE B CA 1
ATOM 2173 C C . ILE B 1 143 ? -10.82 -4.406 12.391 1 92.31 143 ILE B C 1
ATOM 2175 O O . ILE B 1 143 ? -11.352 -5.148 11.562 1 92.31 143 ILE B O 1
ATOM 2179 N N . SER B 1 144 ? -11.5 -3.824 13.367 1 90.12 144 SER B N 1
ATOM 2180 C CA . SER B 1 144 ? -12.883 -4.211 13.617 1 90.12 144 SER B CA 1
ATOM 2181 C C . SER B 1 144 ? -13.844 -3.078 13.273 1 90.12 144 SER B C 1
ATOM 2183 O O . SER B 1 144 ? -15.055 -3.291 13.188 1 90.12 144 SER B O 1
ATOM 2185 N N . ALA B 1 145 ? -13.312 -1.949 13.055 1 88.38 145 ALA B N 1
ATOM 2186 C CA . ALA B 1 145 ? -14.164 -0.815 12.695 1 88.38 145 ALA B CA 1
ATOM 2187 C C . ALA B 1 145 ? -13.359 0.257 11.961 1 88.38 145 ALA B C 1
ATOM 2189 O O . ALA B 1 145 ? -12.148 0.382 12.164 1 88.38 145 ALA B O 1
ATOM 2190 N N . VAL B 1 146 ? -14.07 0.95 11.086 1 89.75 146 VAL B N 1
ATOM 2191 C CA . VAL B 1 146 ? -13.445 2.043 10.352 1 89.75 146 VAL B CA 1
ATOM 2192 C C . VAL B 1 146 ? -14.477 3.141 10.086 1 89.75 146 VAL B C 1
ATOM 2194 O O . VAL B 1 146 ? -15.672 2.861 9.969 1 89.75 146 VAL B O 1
#

pLDDT: mean 94.03, std 7.86, range [41.44, 98.5]

Solvent-accessible surface area (backbone atoms only — not comparable to full-atom values): 14945 Å² total; per-residue (Å²): 124,82,73,76,77,47,63,42,52,34,32,38,36,39,47,26,92,48,38,68,61,51,47,46,35,43,31,76,34,53,42,33,46,68,45,54,87,65,52,87,54,36,35,42,28,49,26,40,54,43,23,32,36,32,37,29,32,36,89,58,42,38,83,62,65,42,72,42,35,90,62,96,43,28,51,38,42,35,41,24,28,73,44,96,34,61,68,52,27,48,50,51,52,51,39,38,43,75,43,60,29,43,85,66,31,71,74,39,78,42,95,90,49,44,25,37,30,26,33,19,44,91,78,44,54,33,37,34,31,26,13,47,87,59,54,39,63,44,97,85,20,49,57,68,38,113,125,82,72,74,78,46,64,41,51,33,31,38,36,39,47,26,90,49,38,69,63,50,48,45,34,43,31,74,35,54,40,33,45,68,46,54,87,66,51,88,54,37,36,43,27,48,25,39,54,44,24,31,36,32,38,28,32,34,89,58,44,38,84,62,63,43,70,42,34,91,62,96,43,29,51,38,45,37,40,23,28,72,44,96,35,60,67,52,28,48,50,52,51,51,40,38,44,74,42,58,28,44,87,64,33,71,74,39,76,41,95,88,49,43,26,37,28,26,34,19,44,92,81,44,52,33,37,34,31,27,12,47,86,59,54,38,63,44,97,87,19,49,54,66,39,112

=== Feature glossary ===
Each block in this record encodes a different view of the same protein. In brief:

Predicted aligned error. PAE(i, j) answers: if I align the predicted and true structures on residue i, how far off (in Å) do I expect residue j to be? A block-diagonal PAE matrix with low values on the blocks and high values off-diagonal is the signature of a multi-domain protein with confidently predicted domains but uncertain inter-domain orientation.

Contact-map, Ramachandran, and PAE plots. Plot images: a contact map (which residues are close in 3D, as an N×N binary image), a Ramachandran scatter (backbone torsion angles, revealing secondary-structure composition at a glance), and — for AlphaFold structures — a PAE heatmap (pairwise prediction confidence).

Backbone torsions (φ/ψ). φ (phi) and ψ (psi) are the two rotatable backbone dihedrals per residue: φ is the C(i-1)–N–Cα–C torsion, ψ is the N–Cα–C–N(i+1) torsion, both in degrees on (−180°, 180°]. α-helical residues cluster near (−60°, −45°); β-strand residues near (−120°, +130°). A Ramachandran plot is simply a scatter of (φ, ψ) for every residue.

Foldseek 3Di. A 3Di character summarizes, for each residue, the relative orientation of the Cα frame of its nearest spatial neighbor. Because it encodes fold topology rather than chemistry, 3Di alignments detect remote structural similarity that sequence alignment misses.

Radius of gyration, Cα contacts, bounding box. Three whole-structure scalars: the radius of gyration (RMS distance of Cα from centroid, in Å), the count of Cα–Cα contacts (pairs closer than 8 Å and separated by more than four residues in sequence — i.e. tertiary, not local, contacts), and the bounding-box dimensions. Together they distinguish compact globular folds from extended fibres or disordered chains.

Sequence. Sequence gives the chain of amino acids in standard one-letter code (A=alanine, C=cysteine, …, Y=tyrosine), read N→C. It is the only feature that is directly encoded by the gene; all structural features are derived from the folded form of this sequence.

mmCIF coordinates. Atomic coordinates in PDBx/mmCIF format — the same representation the Protein Data Bank distributes. Each line of the _atom_site loop places one backbone atom in Cartesian space (units: ångströms, origin: arbitrary).

Secondary structure (3-state, P-SEA). Three-state secondary structure (P-SEA) collapses the eight DSSP classes into helix (a), strand (b), and coil (c). P-SEA assigns these from Cα geometry alone — distances and angles — without requiring backbone oxygens, so it works on any Cα trace.

InterPro / GO / CATH / organism. Functional annotations link the protein to curated databases. InterPro entries identify conserved domains and families by matching the sequence against member-database signatures (Pfam, PROSITE, CDD, …). Gene Ontology (GO) terms describe molecular function, biological process, and cellular component in a controlled vocabulary. CATH places the structure in a hierarchical fold classification (Class/Architecture/Topology/Homologous-superfamily). The organism is the source species.

B-factor. B-factor (Debye–Waller factor) reflects atomic displacement in the crystal lattice. It is an experimental observable (units Å²), not a prediction; low values mean the atom is pinned down, high values mean it moves or is heterogeneous across the crystal.

Rendered structure images. Structure images are PyMOL renders from six orthogonal camera directions. Cartoon representation draws helices as coils and strands as arrows; sticks shows the backbone as bonds; surface shows the solvent-excluded envelope. Rainbow coloring maps sequence position to hue (blue→red, N→C); chain coloring assigns a distinct color per polypeptide.

Solvent-accessible surface area. Solvent-accessible surface area (SASA) is the area in Å² traced out by the centre of a 1.4 Å probe sphere (a water molecule) rolled over the protein's van der Waals surface (Shrake–Rupley / Lee–Richards construction). Buried residues have near-zero SASA; fully exposed residues can exceed 200 Å². The total SASA scales roughly with the number of surface residues.

Secondary structure (8-state, DSSP). The SS8 string is DSSP's per-residue secondary-structure call. α-helix (H) means an i→i+4 H-bond ladder; β-strand (E) means the residue participates in a β-sheet; 3₁₀ (G) and π (I) are tighter and wider helices; T/S are turns/bends; '-' is loop.

pLDDT. For AlphaFold models, the B-factor field carries pLDDT — the model's own estimate of local accuracy on a 0–100 scale. Regions with pLDDT<50 should be treated as essentially unmodeled; they often correspond to intrinsically disordered segments.

Nearest PDB structures. Nearest PDB neighbors are the top structural matches found by Foldseek when searching this structure against the entire Protein Data Bank. Each hit reports a TM-score (0 to 1; >0.5 almost always implies the same fold) and an E-value. These are *structural* homologs — they may share no detectable sequence similarity.